Protein AF-A0A6I9QJ99-F1 (afdb_monomer)

Mean predicted aligned error: 14.41 Å

Secondary structure (DSSP, 8-state):
-HHHHHHHHHHHHHHHSSSSS-SS--HHHHHHHHHTS--B-GGGHHHHHHHHHHHHHHHHHTSHHHHHHIIIIITT-HHHHHHT-S-HHHHHHHHHHHHHHHHHHHHHHHHHHHGGG-SSHHHHTHHHHHHHHHHH---TT--PPPHHHHHHHHHHHHHHHHHHHHHHHHHHHHHHHHHHHHHHHHTT-S--S---HHHHHHHHHHHHHHHHHHHHHHHHHHHSGGG-BHHHHHHHHHHHHHHHHHHHIIIIITTT---------------------PPP-PPP---------HHHHHHHHTS--TTSTTTTT-HHHHHHHHHHHHHHHH-GGG--HHHHHHHHHTS-HHHHHHHHHHHHTT-

Foldseek 3Di:
DVVVVVVVVVVVVVVVVPPPPPPDDDVVRVVVVVVPPFPACAPCLQVLLVLLVLLLVLLVCLDPVNLCCCQPPVLPPPVCCVAPHVDPLLSLLLVLLVSLVSLVVSQVCLQPPQQVQDPDPVSNCLVVQVLCCQQPVDDPPPLADDPVVLVVLSVVSVQQSVLVVVLVVLVVVLVVLVVVLVVLVVVPPDDDPDDDPVSVVVNVVSVVVNVVSVVSNVVSCVRHSNGPGSNVSSSSSSSSSSNSSVSSCVSRVVPPDPDDDPDPDPDDDDDDDDDDDDDDDDDDPPDPPPSQGSSRVSVVSNDDPCPHCVVVVCVVLVVVLVVLVVVCVVCVVPDDPVSVVVSLVSDDPVVNVVVVVVVVVVD

Nearest PDB structures (foldseek):
  6h2e-assembly1_Q-2  TM=3.953E-01  e=2.056E-01  Aeromonas hydrophila subsp. hydrophila AL09-71
  7p3r-assembly1_C  TM=1.916E-01  e=4.885E+00  Vibrio cholerae O1 biovar El Tor str. N16961

Sequence (363 aa):
MALESWLTKARSAISTGFDSVRSTMNATDAIAIIARKKAIVGILAFEIASLMSRLLHLWRSLSDAQINRLHHETIALQGIRKIVSDDDSFLLGLACAELTDTLQVVANSATTTLSHRCADPCLREFHQIFKEFSDSGHDPHRWVMSWKEMERKAKKMDRYVASTAALYKEMDELSEAEHGLRKLLQCGGGCNKNIPASKLAAIAELQQKIFWQRQEVKYLKQTSLWSCTFDTVVSLLARSSFTVLARIKQVFVIGFESYPLPRSLSISATVYPSSDTPPPPQASPSKKEQQCGFFESNSEVLVPPPETLGAAALALHYANLIIVIEKMIRSPWAVGPDARDDLYNMLPVSVRGILWRRLRGLG

Organism: Elaeis guineensis var. tenera (NCBI:txid51953)

Radius of gyration: 32.64 Å; Cα contacts (8 Å, |Δi|>4): 250; chains: 1; bounding box: 77×89×86 Å

Solvent-accessible surface area (backbone atoms only — not comparable to full-atom values): 21060 Å² total; per-residue (Å²): 121,70,67,64,56,50,55,52,51,53,52,51,54,61,60,59,69,65,68,79,77,80,82,87,77,56,70,67,56,53,49,51,54,61,62,55,56,63,56,53,42,39,82,52,25,62,61,49,30,51,45,47,50,54,50,48,52,54,51,56,56,68,32,70,70,45,45,52,39,42,66,65,49,55,64,60,32,66,67,49,30,72,73,75,47,81,46,67,66,60,55,51,49,43,52,46,20,53,55,48,50,55,47,48,52,47,51,50,52,47,35,75,77,40,17,81,65,29,84,49,68,72,52,46,44,39,60,60,54,51,51,47,26,57,59,70,64,55,62,93,80,64,46,58,54,54,72,74,54,45,52,55,49,45,60,49,45,51,52,32,32,52,35,39,51,51,33,53,50,46,49,49,55,39,50,52,51,54,50,51,52,52,51,67,64,59,78,63,85,66,94,68,98,68,78,52,69,68,58,55,50,54,50,50,53,51,51,52,50,48,54,51,40,53,51,50,42,55,51,30,39,67,72,14,41,31,57,35,35,32,50,65,50,49,52,52,51,51,28,48,51,45,29,47,51,54,47,49,44,59,72,55,41,70,80,71,56,96,66,84,69,81,73,76,85,76,85,75,90,78,90,80,86,88,82,92,79,87,80,80,91,76,82,76,84,85,69,83,77,75,80,70,46,50,67,55,57,29,54,56,64,68,55,57,58,81,91,37,49,56,53,69,73,39,40,68,61,53,50,53,50,52,53,54,51,51,51,41,70,76,39,58,89,76,58,49,72,66,59,53,51,51,54,54,67,70,43,56,72,72,56,44,56,51,51,51,55,58,59,64,72,75,113

InterPro domains:
  IPR007700 Domain of unknown function DUF668 [PF05003] (308-361)
  IPR021864 Domain of unknown function DUF3475 [PF11961] (43-99)

Structure (mmCIF, N/CA/C/O backbone):
data_AF-A0A6I9QJ99-F1
#
_entry.id   AF-A0A6I9QJ99-F1
#
loop_
_atom_site.group_PDB
_atom_site.id
_atom_site.type_symbol
_atom_site.label_atom_id
_atom_site.label_alt_id
_atom_site.label_comp_id
_atom_site.label_asym_id
_atom_site.label_entity_id
_atom_site.label_seq_id
_atom_site.pdbx_PDB_ins_code
_atom_site.Cartn_x
_atom_site.Cartn_y
_atom_site.Cartn_z
_atom_site.occupancy
_atom_site.B_iso_or_equiv
_atom_site.auth_seq_id
_atom_site.auth_comp_id
_atom_site.auth_asym_id
_atom_site.auth_atom_id
_atom_site.pdbx_PDB_model_num
ATOM 1 N N . MET A 1 1 ? -33.201 -24.541 51.086 1.00 54.22 1 MET A N 1
ATOM 2 C CA . MET A 1 1 ? -31.946 -25.081 51.664 1.00 54.22 1 MET A CA 1
ATOM 3 C C . MET A 1 1 ? -31.090 -25.906 50.687 1.00 54.22 1 MET A C 1
ATOM 5 O O . MET A 1 1 ? -29.889 -25.965 50.896 1.00 54.22 1 MET A O 1
ATOM 9 N N . ALA A 1 2 ? -31.627 -26.489 49.603 1.00 53.56 2 ALA A N 1
ATOM 10 C CA . ALA A 1 2 ? -30.819 -27.283 48.656 1.00 53.56 2 ALA A CA 1
ATOM 11 C C . ALA A 1 2 ? -29.952 -26.456 47.671 1.00 53.56 2 ALA A C 1
ATOM 13 O O . ALA A 1 2 ? -28.882 -26.910 47.274 1.00 53.56 2 ALA A O 1
ATOM 14 N N . LEU A 1 3 ? -30.368 -25.233 47.311 1.00 46.03 3 LEU A N 1
ATOM 15 C CA . LEU A 1 3 ? -29.658 -24.390 46.330 1.00 46.03 3 LEU A CA 1
ATOM 16 C C . LEU A 1 3 ? -28.337 -23.808 46.881 1.00 46.03 3 LEU A C 1
ATOM 18 O O . LEU A 1 3 ? -27.320 -23.781 46.193 1.00 46.03 3 LEU A O 1
ATOM 22 N N . GLU A 1 4 ? -28.339 -23.432 48.161 1.00 58.41 4 GLU A N 1
ATOM 23 C CA . GLU A 1 4 ? -27.168 -22.953 48.917 1.00 58.41 4 GLU A CA 1
ATOM 24 C C . GLU A 1 4 ? -26.090 -24.050 49.058 1.00 58.41 4 GLU A C 1
ATOM 26 O O . GLU A 1 4 ? -24.889 -23.791 48.951 1.00 58.41 4 GLU A O 1
ATOM 31 N N . SER A 1 5 ? -26.511 -25.313 49.220 1.00 61.03 5 SER A N 1
ATOM 32 C CA . SER A 1 5 ? -25.610 -26.476 49.292 1.00 61.03 5 SER A CA 1
ATOM 33 C C . SER A 1 5 ? -24.934 -26.777 47.949 1.00 61.03 5 SER A C 1
ATOM 35 O O . SER A 1 5 ? -23.791 -27.236 47.907 1.00 61.03 5 SER A O 1
ATOM 37 N N . TRP A 1 6 ? -25.615 -26.480 46.839 1.00 61.16 6 TRP A N 1
ATOM 38 C CA . TRP A 1 6 ? -25.062 -26.672 45.502 1.00 61.16 6 TRP A CA 1
ATOM 39 C C . TRP A 1 6 ? -24.058 -25.571 45.135 1.00 61.16 6 TRP A C 1
ATOM 41 O O . TRP A 1 6 ? -22.975 -25.870 44.638 1.00 61.16 6 TRP A O 1
ATOM 51 N N . LEU A 1 7 ? -24.354 -24.311 45.472 1.00 57.59 7 LEU A N 1
ATOM 52 C CA . LEU A 1 7 ? -23.442 -23.180 45.255 1.00 57.59 7 LEU A CA 1
ATOM 53 C C . LEU A 1 7 ? -22.154 -23.289 46.082 1.00 57.59 7 LEU A C 1
ATOM 55 O O . LEU A 1 7 ? -21.074 -22.970 45.588 1.00 57.59 7 LEU A O 1
ATOM 59 N N . THR A 1 8 ? -22.240 -23.792 47.313 1.00 66.81 8 THR A N 1
ATOM 60 C CA . THR A 1 8 ? -21.062 -24.012 48.168 1.00 66.81 8 THR A CA 1
ATOM 61 C C . THR A 1 8 ? -20.201 -25.184 47.688 1.00 66.81 8 THR A C 1
ATOM 63 O O . THR A 1 8 ? -18.976 -25.054 47.663 1.00 66.81 8 THR A O 1
ATOM 66 N N . LYS A 1 9 ? -20.806 -26.277 47.198 1.00 60.94 9 LYS A N 1
ATOM 67 C CA . LYS A 1 9 ? -20.077 -27.393 46.562 1.00 60.94 9 LYS A CA 1
ATOM 68 C C . LYS A 1 9 ? -19.450 -27.018 45.218 1.00 60.94 9 LYS A C 1
ATOM 70 O O . LYS A 1 9 ? -18.317 -27.409 44.952 1.00 60.94 9 LYS A O 1
ATOM 75 N N . ALA A 1 10 ? -20.134 -26.223 44.393 1.00 59.09 10 ALA A N 1
ATOM 76 C CA . ALA A 1 10 ? -19.566 -25.710 43.146 1.00 59.09 10 ALA A CA 1
ATOM 77 C C . ALA A 1 10 ? -18.375 -24.777 43.423 1.00 59.09 10 ALA A C 1
ATOM 79 O O . ALA A 1 10 ? -17.341 -24.864 42.764 1.00 59.09 10 ALA A O 1
ATOM 80 N N . ARG A 1 11 ? -18.478 -23.936 44.460 1.00 56.19 11 ARG A N 1
ATOM 81 C CA . ARG A 1 11 ? -17.400 -23.031 44.875 1.00 56.19 11 ARG A CA 1
ATOM 82 C C . ARG A 1 11 ? -16.186 -23.776 45.440 1.00 56.19 11 ARG A C 1
ATOM 84 O O . ARG A 1 11 ? -15.064 -23.380 45.136 1.00 56.19 11 ARG A O 1
ATOM 91 N N . SER A 1 12 ? -16.377 -24.861 46.200 1.00 56.97 12 SER A N 1
ATOM 92 C CA . SER A 1 12 ? -15.249 -25.657 46.708 1.00 56.97 12 SER A CA 1
ATOM 93 C C . SER A 1 12 ? -14.574 -26.482 45.608 1.00 56.97 12 SER A C 1
ATOM 95 O O . SER A 1 12 ? -13.353 -26.589 45.614 1.00 56.97 12 SER A O 1
ATOM 97 N N . ALA A 1 13 ? -15.332 -27.000 44.635 1.00 50.66 13 ALA A N 1
ATOM 98 C CA . ALA A 1 13 ? -14.788 -27.755 43.502 1.00 50.66 13 ALA A CA 1
ATOM 99 C C . ALA A 1 13 ? -13.957 -26.882 42.539 1.00 50.66 13 ALA A C 1
ATOM 101 O O . ALA A 1 13 ? -12.961 -27.341 41.986 1.00 50.66 13 ALA A O 1
ATOM 102 N N . ILE A 1 14 ? -14.323 -25.605 42.376 1.00 52.41 14 ILE A N 1
ATOM 103 C CA . ILE A 1 14 ? -13.544 -24.643 41.577 1.00 52.41 14 ILE A CA 1
ATOM 104 C C . ILE A 1 14 ? -12.274 -24.207 42.326 1.00 52.41 14 ILE A C 1
ATOM 106 O O . ILE A 1 14 ? -11.243 -23.979 41.697 1.00 52.41 14 ILE A O 1
ATOM 110 N N . SER A 1 15 ? -12.317 -24.138 43.662 1.00 47.06 15 SER A N 1
ATOM 111 C CA . SER A 1 15 ? -11.152 -23.756 44.468 1.00 47.06 15 SER A CA 1
ATOM 112 C C . SER A 1 15 ? -10.093 -24.860 44.552 1.00 47.06 15 SER A C 1
ATOM 114 O O . SER A 1 15 ? -8.913 -24.544 44.612 1.00 47.06 15 SER A O 1
ATOM 116 N N . THR A 1 16 ? -10.478 -26.141 44.520 1.00 47.97 16 THR A N 1
ATOM 117 C CA . THR A 1 16 ? -9.526 -27.268 44.580 1.00 47.97 16 THR A CA 1
ATOM 118 C C . THR A 1 16 ? -9.018 -27.718 43.209 1.00 47.97 16 THR A C 1
ATOM 120 O O . THR A 1 16 ? -7.954 -28.326 43.123 1.00 47.97 16 THR A O 1
ATOM 123 N N . GLY A 1 17 ? -9.721 -27.377 42.121 1.00 40.47 17 GLY A N 1
ATOM 124 C CA . GLY A 1 17 ? -9.283 -27.663 40.750 1.00 40.47 17 GLY A CA 1
ATOM 125 C C . GLY A 1 17 ? -8.111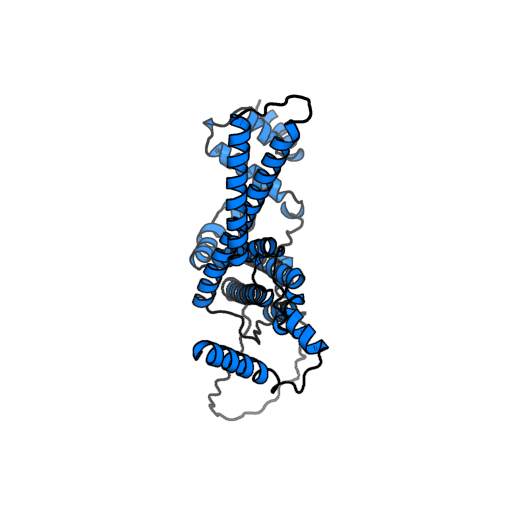 -26.802 40.260 1.00 40.47 17 GLY A C 1
ATOM 126 O O . GLY A 1 17 ? -7.498 -27.136 39.249 1.00 40.47 17 GLY A O 1
ATOM 127 N N . PHE A 1 18 ? -7.782 -25.712 40.963 1.00 41.06 18 PHE A N 1
ATOM 128 C CA . PHE A 1 18 ? -6.749 -24.760 40.536 1.00 41.06 18 PHE A CA 1
ATOM 129 C C . PHE A 1 18 ? -5.392 -24.936 41.240 1.00 41.06 18 PHE A C 1
ATOM 131 O O . PHE A 1 18 ? -4.386 -24.419 40.753 1.00 41.06 18 PHE A O 1
ATOM 138 N N . ASP A 1 19 ? -5.339 -25.703 42.333 1.00 43.41 19 ASP A N 1
ATOM 139 C CA . ASP A 1 19 ? -4.122 -25.862 43.145 1.00 43.41 19 ASP A CA 1
ATOM 140 C C . ASP A 1 19 ? -3.345 -27.164 42.871 1.00 43.41 19 ASP A C 1
ATOM 142 O O . ASP A 1 19 ? -2.226 -27.320 43.352 1.00 43.41 19 ASP A O 1
ATOM 146 N N . SER A 1 20 ? -3.863 -28.078 42.039 1.00 43.12 20 SER A N 1
ATOM 147 C CA . SER A 1 20 ? -3.183 -29.357 41.748 1.00 43.12 20 SER A CA 1
ATOM 148 C C . SER A 1 20 ? -2.254 -29.342 40.522 1.00 43.12 20 SER A C 1
ATOM 150 O O . SER A 1 20 ? -1.635 -30.361 40.221 1.00 43.12 20 SER A O 1
ATOM 152 N N . VAL A 1 21 ? -2.099 -28.217 39.819 1.00 42.88 21 VAL A N 1
ATOM 153 C CA . VAL A 1 21 ? -1.117 -28.084 38.723 1.00 42.88 21 VAL A CA 1
ATOM 154 C C . VAL A 1 21 ? -0.276 -26.830 38.945 1.00 42.88 21 VAL A C 1
ATOM 156 O O . VAL A 1 21 ? -0.300 -25.872 38.177 1.00 42.88 21 VAL A O 1
ATOM 159 N N . ARG A 1 22 ? 0.472 -26.813 40.051 1.00 48.75 22 ARG A N 1
ATOM 160 C CA . ARG A 1 22 ? 1.543 -25.836 40.273 1.00 48.75 22 ARG A CA 1
ATOM 161 C C . ARG A 1 22 ? 2.812 -26.541 40.738 1.00 48.75 22 ARG A C 1
ATOM 163 O O . ARG A 1 22 ? 3.177 -26.526 41.902 1.00 48.75 22 ARG A O 1
ATOM 170 N N . SER A 1 23 ? 3.473 -27.161 39.774 1.00 52.09 23 SER A N 1
ATOM 171 C CA . SER A 1 23 ? 4.884 -27.547 39.798 1.00 52.09 23 SER A CA 1
ATOM 172 C C . SER A 1 23 ? 5.235 -27.737 38.321 1.00 52.09 23 SER A C 1
ATOM 174 O O . SER A 1 23 ? 4.638 -28.588 37.678 1.00 52.09 23 SER A O 1
ATOM 176 N N . THR A 1 24 ? 6.007 -26.913 37.623 1.00 49.81 24 THR A N 1
ATOM 177 C CA . THR A 1 24 ? 7.129 -26.042 37.972 1.00 49.81 24 THR A CA 1
ATOM 178 C C . THR A 1 24 ? 7.118 -24.829 37.029 1.00 49.81 24 THR A C 1
ATOM 180 O O . THR A 1 24 ? 7.359 -24.979 35.834 1.00 49.81 24 THR A O 1
ATOM 183 N N . MET A 1 25 ? 6.844 -23.624 37.523 1.00 50.62 25 MET A N 1
ATOM 184 C CA . MET A 1 25 ? 7.124 -22.386 36.785 1.00 50.62 25 MET A CA 1
ATOM 185 C C . MET A 1 25 ? 7.437 -21.286 37.790 1.00 50.62 25 MET A C 1
ATOM 187 O O . MET A 1 25 ? 6.654 -21.043 38.711 1.00 50.62 25 MET A O 1
ATOM 191 N N . ASN A 1 26 ? 8.592 -20.643 37.626 1.00 64.56 26 ASN A N 1
ATOM 192 C CA . ASN A 1 26 ? 9.014 -19.556 38.497 1.00 64.56 26 ASN A CA 1
ATOM 193 C C . ASN A 1 26 ? 8.042 -18.379 38.342 1.00 64.56 26 ASN A C 1
ATOM 195 O O . ASN A 1 26 ? 7.575 -18.083 37.241 1.00 64.56 26 ASN A O 1
ATOM 199 N N . ALA A 1 27 ? 7.729 -17.686 39.439 1.00 62.69 27 ALA A N 1
ATOM 200 C CA . ALA A 1 27 ? 6.806 -16.548 39.429 1.00 62.69 27 ALA A CA 1
ATOM 201 C C . ALA A 1 27 ? 7.237 -15.452 38.433 1.00 62.69 27 ALA A C 1
ATOM 203 O O . ALA A 1 27 ? 6.390 -14.785 37.850 1.00 62.69 27 ALA A O 1
ATOM 204 N N . THR A 1 28 ? 8.540 -15.323 38.169 1.00 60.72 28 THR A N 1
ATOM 205 C CA . THR A 1 28 ? 9.122 -14.464 37.129 1.00 60.72 28 THR A CA 1
ATOM 206 C C . THR A 1 28 ? 8.756 -14.896 35.708 1.00 60.72 28 THR A C 1
ATOM 208 O O . THR A 1 28 ? 8.433 -14.041 34.889 1.00 60.72 28 THR A O 1
ATOM 211 N N . ASP A 1 29 ? 8.719 -16.198 35.419 1.00 55.78 29 ASP A N 1
ATOM 212 C CA . ASP A 1 29 ? 8.314 -16.732 34.111 1.00 55.78 29 ASP A CA 1
ATOM 213 C C . ASP A 1 29 ? 6.804 -16.615 33.912 1.00 55.78 29 ASP A C 1
ATOM 215 O O . ASP A 1 29 ? 6.343 -16.249 32.833 1.00 55.78 29 ASP A O 1
ATOM 219 N N . ALA A 1 30 ? 6.020 -16.823 34.972 1.00 55.06 30 ALA A N 1
ATOM 220 C CA . ALA A 1 30 ? 4.586 -16.560 34.953 1.00 55.06 30 ALA A CA 1
ATOM 221 C C . ALA A 1 30 ? 4.291 -15.063 34.743 1.00 55.06 30 ALA A C 1
ATOM 223 O O . ALA A 1 30 ? 3.432 -14.721 33.934 1.00 55.06 30 ALA A O 1
ATOM 224 N N . ILE A 1 31 ? 5.037 -14.159 35.390 1.00 56.22 31 ILE A N 1
ATOM 225 C CA . ILE A 1 31 ? 4.941 -12.706 35.176 1.00 56.22 31 ILE A CA 1
ATOM 226 C C . ILE A 1 31 ? 5.393 -12.329 33.760 1.00 56.22 31 ILE A C 1
ATOM 228 O O . ILE A 1 31 ? 4.737 -11.502 33.139 1.00 56.22 31 ILE A O 1
ATOM 232 N N . ALA A 1 32 ? 6.425 -12.960 33.196 1.00 56.59 32 ALA A N 1
ATOM 233 C CA . ALA A 1 32 ? 6.843 -12.749 31.808 1.00 56.59 32 ALA A CA 1
ATOM 234 C C . ALA A 1 32 ? 5.814 -13.283 30.794 1.00 56.59 32 ALA A C 1
ATOM 236 O O . ALA A 1 32 ? 5.607 -12.673 29.749 1.00 56.59 32 ALA A O 1
ATOM 237 N N . ILE A 1 33 ? 5.121 -14.384 31.096 1.00 53.25 33 ILE A N 1
ATOM 238 C CA . ILE A 1 33 ? 4.036 -14.946 30.273 1.00 53.25 33 ILE A CA 1
ATOM 239 C C . ILE A 1 33 ? 2.756 -14.100 30.384 1.00 53.25 33 ILE A C 1
ATOM 241 O O . ILE A 1 33 ? 2.071 -13.879 29.387 1.00 53.25 33 ILE A O 1
ATOM 245 N N . ILE A 1 34 ? 2.465 -13.550 31.565 1.00 50.69 34 ILE A N 1
ATOM 246 C CA . ILE A 1 34 ? 1.348 -12.624 31.804 1.00 50.69 34 ILE A CA 1
ATOM 247 C C . ILE A 1 34 ? 1.659 -11.221 31.251 1.00 50.69 34 ILE A C 1
ATOM 249 O O . ILE A 1 34 ? 0.749 -10.553 30.771 1.00 50.69 34 ILE A O 1
ATOM 253 N N . ALA A 1 35 ? 2.920 -10.782 31.237 1.00 50.94 35 ALA A N 1
ATOM 254 C CA . ALA A 1 35 ? 3.382 -9.565 30.560 1.00 50.94 35 ALA A CA 1
ATOM 255 C C . ALA A 1 35 ? 3.442 -9.749 29.034 1.00 50.94 35 ALA A C 1
ATOM 257 O O . ALA A 1 35 ? 3.164 -8.814 28.290 1.00 50.94 35 ALA A O 1
ATOM 258 N N . ARG A 1 36 ? 3.668 -10.983 28.558 1.00 50.31 36 ARG A N 1
ATOM 259 C CA . ARG A 1 36 ? 3.372 -11.436 27.187 1.00 50.31 36 ARG A CA 1
ATOM 260 C C . ARG A 1 36 ? 1.869 -11.566 26.905 1.00 50.31 36 ARG A C 1
ATOM 262 O O . ARG A 1 36 ? 1.502 -12.110 25.862 1.00 50.31 36 ARG A O 1
ATOM 269 N N . LYS A 1 37 ? 0.977 -11.011 27.744 1.00 51.25 37 LYS A N 1
ATOM 270 C CA . LYS A 1 37 ? -0.341 -10.547 27.280 1.00 51.25 37 LYS A CA 1
ATOM 271 C C . LYS A 1 37 ? -0.098 -9.618 26.093 1.00 51.25 37 LYS A C 1
ATOM 273 O O . LYS A 1 37 ? 0.221 -8.452 26.276 1.00 51.25 37 LYS A O 1
ATOM 278 N N . LYS A 1 38 ? -0.174 -10.223 24.903 1.00 63.78 38 LYS A N 1
ATOM 279 C CA . LYS A 1 38 ? -0.038 -9.681 23.550 1.00 63.78 38 LYS A CA 1
ATOM 280 C C . LYS A 1 38 ? 0.266 -8.189 23.550 1.00 63.78 38 LYS A C 1
ATOM 282 O O . LYS A 1 38 ? -0.648 -7.400 23.744 1.00 63.78 38 LYS A O 1
ATOM 287 N N . ALA A 1 39 ? 1.522 -7.814 23.314 1.00 81.38 39 ALA A N 1
ATOM 288 C CA . ALA A 1 39 ? 1.863 -6.423 23.054 1.00 81.38 39 ALA A CA 1
ATOM 289 C C . ALA A 1 39 ? 0.972 -5.924 21.901 1.00 81.38 39 ALA A C 1
ATOM 291 O O . ALA A 1 39 ? 1.024 -6.436 20.777 1.00 81.38 39 ALA A O 1
ATOM 292 N N . ILE A 1 40 ? 0.067 -5.009 22.242 1.00 90.44 40 ILE A N 1
ATOM 293 C CA . ILE A 1 40 ? -0.918 -4.439 21.330 1.00 90.44 40 ILE A CA 1
ATOM 294 C C . ILE A 1 40 ? -0.278 -3.245 20.620 1.00 90.44 40 ILE A C 1
ATOM 296 O O . ILE A 1 40 ? 0.515 -2.509 21.205 1.00 90.44 40 ILE A O 1
ATOM 300 N N . VAL A 1 41 ? -0.650 -3.054 19.360 1.00 92.31 41 VAL A N 1
ATOM 301 C CA . VAL A 1 41 ? -0.151 -1.993 18.483 1.00 92.31 41 VAL A CA 1
ATOM 302 C C . VAL A 1 41 ? -0.444 -0.585 19.024 1.00 92.31 41 VAL A C 1
ATOM 304 O O . VAL A 1 41 ? 0.447 0.266 19.042 1.00 92.31 41 VAL A O 1
ATOM 307 N N . GLY A 1 42 ? -1.675 -0.321 19.476 1.00 93.19 42 GLY A N 1
ATOM 308 C CA . GLY A 1 42 ? -2.072 0.980 20.020 1.00 93.19 42 GLY A CA 1
ATOM 309 C C . GLY A 1 42 ? -1.939 2.113 18.999 1.00 93.19 42 GLY A C 1
ATOM 310 O O . GLY A 1 42 ? -2.427 1.999 17.878 1.00 93.19 42 GLY A O 1
ATOM 311 N N . ILE A 1 43 ? -1.266 3.206 19.375 1.00 94.19 43 ILE A N 1
ATOM 312 C CA . ILE A 1 43 ? -1.128 4.413 18.538 1.00 94.19 43 ILE A CA 1
ATOM 313 C C . ILE A 1 43 ? -0.379 4.172 17.218 1.00 94.19 43 ILE A C 1
ATOM 315 O O . ILE A 1 43 ? -0.638 4.859 16.233 1.00 94.19 43 ILE A O 1
ATOM 319 N N . LEU A 1 44 ? 0.481 3.148 17.161 1.00 94.81 44 LEU A N 1
ATOM 320 C CA . LEU A 1 44 ? 1.184 2.753 15.934 1.00 94.81 44 LEU A CA 1
ATOM 321 C C . LEU A 1 44 ? 0.229 2.216 14.853 1.00 94.81 44 LEU A C 1
ATOM 323 O O . LEU A 1 44 ? 0.637 2.011 13.714 1.00 94.81 44 LEU A O 1
ATOM 327 N N . ALA A 1 45 ? -1.051 2.013 15.180 1.00 95.81 45 ALA A N 1
ATOM 328 C CA . ALA A 1 45 ? -2.076 1.584 14.238 1.00 95.81 45 ALA A CA 1
ATOM 329 C C . ALA A 1 45 ? -2.174 2.506 13.020 1.00 95.81 45 ALA A C 1
ATOM 331 O O . ALA A 1 45 ? -2.368 2.012 11.914 1.00 95.81 45 ALA A O 1
ATOM 332 N N . PHE A 1 46 ? -2.008 3.819 13.201 1.00 95.88 46 PHE A N 1
ATOM 333 C CA . PHE A 1 46 ? -2.112 4.788 12.107 1.00 95.88 46 PHE A CA 1
ATOM 334 C C . PHE A 1 46 ? -0.933 4.693 11.132 1.00 95.88 46 PHE A C 1
ATOM 336 O O . PHE A 1 46 ? -1.132 4.691 9.918 1.00 95.88 46 PHE A O 1
ATOM 343 N N . GLU A 1 47 ? 0.286 4.532 11.650 1.00 95.50 47 GLU A N 1
ATOM 344 C CA . GLU A 1 47 ? 1.473 4.297 10.824 1.00 95.50 47 GLU A CA 1
ATOM 345 C C . GLU A 1 47 ? 1.353 2.961 10.080 1.00 95.50 47 GLU A C 1
ATOM 347 O O . GLU A 1 47 ? 1.540 2.892 8.868 1.00 95.50 47 GLU A O 1
ATOM 352 N N . ILE A 1 48 ? 0.924 1.907 10.777 1.00 95.94 48 ILE A N 1
ATOM 353 C CA . ILE A 1 48 ? 0.693 0.589 10.179 1.00 95.94 48 ILE A CA 1
ATOM 354 C C . ILE A 1 48 ? -0.390 0.645 9.099 1.00 95.94 48 ILE A C 1
ATOM 356 O O . ILE A 1 48 ? -0.241 -0.002 8.064 1.00 95.94 48 ILE A O 1
ATOM 360 N N . ALA A 1 49 ? -1.468 1.405 9.303 1.00 97.06 49 ALA A N 1
ATOM 361 C CA . ALA A 1 49 ? -2.500 1.594 8.289 1.00 97.06 49 ALA A CA 1
ATOM 362 C C . ALA A 1 49 ? -1.923 2.251 7.025 1.00 97.06 49 ALA A C 1
ATOM 364 O O . ALA A 1 49 ? -2.255 1.831 5.916 1.00 97.06 49 ALA A O 1
ATOM 365 N N . SER A 1 50 ? -1.006 3.212 7.179 1.00 95.94 50 SER A N 1
ATOM 366 C CA . SER A 1 50 ? -0.266 3.799 6.055 1.00 95.94 50 SER A CA 1
ATOM 367 C C . SER A 1 50 ? 0.595 2.754 5.332 1.00 95.94 50 SER A C 1
ATOM 369 O O . SER A 1 50 ? 0.515 2.629 4.108 1.00 95.94 50 SER A O 1
ATOM 371 N N . LEU A 1 51 ? 1.340 1.922 6.071 1.00 96.50 51 LEU A N 1
ATOM 372 C CA . LEU A 1 51 ? 2.137 0.832 5.489 1.00 96.50 51 LEU A CA 1
ATOM 373 C C . LEU A 1 51 ? 1.268 -0.192 4.742 1.00 96.50 51 LEU A C 1
ATOM 375 O O . LEU A 1 51 ? 1.588 -0.565 3.613 1.00 96.50 51 LEU A O 1
ATOM 379 N N . MET A 1 52 ? 0.141 -0.607 5.331 1.00 97.44 52 MET A N 1
ATOM 380 C CA . MET A 1 52 ? -0.824 -1.505 4.688 1.00 97.44 52 MET A CA 1
ATOM 381 C C . MET A 1 52 ? -1.407 -0.890 3.414 1.00 97.44 52 MET A C 1
ATOM 383 O O . MET A 1 52 ? -1.523 -1.587 2.411 1.00 97.44 52 MET A O 1
ATOM 387 N N . SER A 1 53 ? -1.743 0.402 3.429 1.00 97.31 53 SER A N 1
ATOM 388 C CA . SER A 1 53 ? -2.265 1.116 2.259 1.00 97.31 53 SER A CA 1
ATOM 389 C C . SER A 1 53 ? -1.252 1.152 1.110 1.00 97.31 53 SER A C 1
ATOM 391 O O . SER A 1 53 ? -1.588 0.805 -0.024 1.00 97.31 53 SER A O 1
ATOM 393 N N . ARG A 1 54 ? 0.017 1.472 1.404 1.00 97.06 54 ARG A N 1
ATOM 394 C CA . ARG A 1 54 ? 1.106 1.450 0.411 1.00 97.06 54 ARG A CA 1
ATOM 395 C C . ARG A 1 54 ? 1.310 0.054 -0.176 1.00 97.06 54 ARG A C 1
ATOM 397 O O . ARG A 1 54 ? 1.416 -0.090 -1.391 1.00 97.06 54 ARG A O 1
ATOM 404 N N . LEU A 1 55 ? 1.291 -0.980 0.665 1.00 97.25 55 LEU A N 1
ATOM 405 C CA . LEU A 1 55 ? 1.432 -2.367 0.222 1.00 97.25 55 LEU A CA 1
ATOM 406 C C . LEU A 1 55 ? 0.244 -2.837 -0.629 1.00 97.25 55 LEU A C 1
ATOM 408 O O . LEU A 1 55 ? 0.428 -3.544 -1.616 1.00 97.25 55 LEU A O 1
ATOM 412 N N . LEU A 1 56 ? -0.975 -2.425 -0.275 1.00 97.31 56 LEU A N 1
ATOM 413 C CA . LEU A 1 56 ? -2.185 -2.690 -1.055 1.00 97.31 56 LEU A CA 1
ATOM 414 C C . LEU A 1 56 ? -2.144 -2.015 -2.423 1.00 97.31 56 LEU A C 1
ATOM 416 O O . LEU A 1 56 ? -2.525 -2.628 -3.418 1.00 97.31 56 LEU A O 1
ATOM 420 N N . HIS A 1 57 ? -1.695 -0.762 -2.476 1.00 96.81 57 HIS A N 1
ATOM 421 C CA . HIS A 1 57 ? -1.511 -0.050 -3.734 1.00 96.81 57 HIS A CA 1
ATOM 422 C C . HIS A 1 57 ? -0.508 -0.780 -4.630 1.00 96.81 57 HIS A C 1
ATOM 424 O O . HIS A 1 57 ? -0.806 -1.051 -5.791 1.00 96.81 57 HIS A O 1
ATOM 430 N N . LEU A 1 58 ? 0.629 -1.182 -4.059 1.00 96.81 58 LEU A N 1
ATOM 431 C CA . LEU A 1 58 ? 1.657 -1.943 -4.758 1.00 96.81 58 LEU A CA 1
ATOM 432 C C . LEU A 1 58 ? 1.150 -3.312 -5.248 1.00 96.81 58 LEU A C 1
ATOM 434 O O . LEU A 1 58 ? 1.407 -3.711 -6.377 1.00 96.81 58 LEU A O 1
ATOM 438 N N . TRP A 1 59 ? 0.367 -4.031 -4.443 1.00 96.75 59 TRP A N 1
ATOM 439 C CA . TRP A 1 59 ? -0.265 -5.278 -4.884 1.00 96.75 59 TRP A CA 1
ATOM 440 C C . TRP A 1 59 ? -1.194 -5.062 -6.088 1.00 96.75 59 TRP A C 1
ATOM 442 O O . TRP A 1 59 ? -1.171 -5.831 -7.047 1.00 96.75 59 TRP A O 1
ATOM 452 N N . ARG A 1 60 ? -2.002 -3.995 -6.063 1.00 96.12 60 ARG A N 1
ATOM 453 C CA . ARG A 1 60 ? -2.941 -3.668 -7.147 1.00 96.12 60 ARG A CA 1
ATOM 454 C C . ARG A 1 60 ? -2.226 -3.235 -8.427 1.00 96.12 60 ARG A C 1
ATOM 456 O O . ARG A 1 60 ? -2.677 -3.620 -9.509 1.00 96.12 60 ARG A O 1
ATOM 463 N N . SER A 1 61 ? -1.123 -2.488 -8.321 1.00 95.56 61 SER A N 1
ATOM 464 C CA . SER A 1 61 ? -0.317 -2.077 -9.480 1.00 95.56 61 SER A CA 1
ATOM 465 C C . SER A 1 61 ? 0.362 -3.256 -10.184 1.00 95.56 61 SER A C 1
ATOM 467 O O . SER A 1 61 ? 0.666 -3.157 -11.367 1.00 95.56 61 SER A O 1
ATOM 469 N N . LEU A 1 62 ? 0.519 -4.394 -9.500 1.00 95.50 62 LEU A N 1
ATOM 470 C CA . LEU A 1 62 ? 1.084 -5.639 -10.037 1.00 95.50 62 LEU A CA 1
ATOM 471 C C . LEU A 1 62 ? 0.042 -6.622 -10.605 1.00 95.50 62 LEU A C 1
ATOM 473 O O . LEU A 1 62 ? 0.370 -7.772 -10.931 1.00 95.50 62 LEU A O 1
ATOM 477 N N . SER A 1 63 ? -1.222 -6.203 -10.708 1.00 95.00 63 SER A N 1
ATOM 478 C CA . SER A 1 63 ? -2.259 -6.997 -11.373 1.00 95.00 63 SER A CA 1
ATOM 479 C C . SER A 1 63 ? -2.022 -7.079 -12.880 1.00 95.00 63 SER A C 1
ATOM 481 O O . SER A 1 63 ? -1.524 -6.131 -13.484 1.00 95.00 63 SER A O 1
ATOM 483 N N . ASP A 1 64 ? -2.428 -8.189 -13.506 1.00 93.62 64 ASP A N 1
ATOM 484 C CA . ASP A 1 64 ? -2.208 -8.419 -14.944 1.00 93.62 64 ASP A CA 1
ATOM 485 C C . ASP A 1 64 ? -2.742 -7.267 -15.811 1.00 93.62 64 ASP A C 1
ATOM 487 O O . ASP A 1 64 ? -2.100 -6.857 -16.771 1.00 93.62 64 ASP A O 1
ATOM 491 N N . ALA A 1 65 ? -3.880 -6.675 -15.434 1.00 94.69 65 ALA A N 1
ATOM 492 C CA . ALA A 1 65 ? -4.443 -5.524 -16.137 1.00 94.69 65 ALA A CA 1
ATOM 493 C C . ALA A 1 65 ? -3.546 -4.277 -16.055 1.00 94.69 65 ALA A C 1
ATOM 495 O O . ALA A 1 65 ? -3.403 -3.557 -17.039 1.00 94.69 65 ALA A O 1
ATOM 496 N N . GLN A 1 66 ? -2.948 -4.003 -14.891 1.00 95.31 66 GLN A N 1
ATOM 497 C CA . GLN A 1 66 ? -2.059 -2.851 -14.711 1.00 95.31 66 GLN A CA 1
ATOM 498 C C . GLN A 1 66 ? -0.709 -3.065 -15.394 1.00 95.31 66 GLN A C 1
ATOM 500 O O . GLN A 1 66 ? -0.191 -2.133 -16.002 1.00 95.31 66 GLN A O 1
ATOM 505 N N . ILE A 1 67 ? -0.188 -4.293 -15.362 1.00 93.50 67 ILE A N 1
ATOM 506 C CA . ILE A 1 67 ? 1.032 -4.665 -16.080 1.00 93.50 67 ILE A CA 1
ATOM 507 C C . I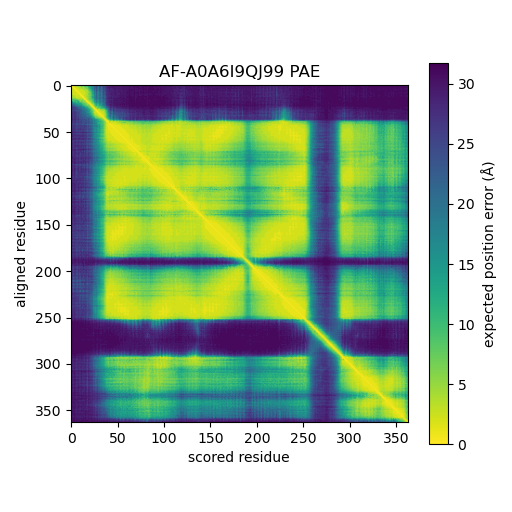LE A 1 67 ? 0.817 -4.564 -17.594 1.00 93.50 67 ILE A C 1
ATOM 509 O O . ILE A 1 67 ? 1.586 -3.887 -18.269 1.00 93.50 67 ILE A O 1
ATOM 513 N N . ASN A 1 68 ? -0.272 -5.114 -18.134 1.00 92.06 68 ASN A N 1
ATOM 514 C CA . ASN A 1 68 ? -0.587 -4.976 -19.560 1.00 92.06 68 ASN A CA 1
ATOM 515 C C . ASN A 1 68 ? -0.727 -3.508 -19.974 1.00 92.06 68 ASN A C 1
ATOM 517 O O . ASN A 1 68 ? -0.224 -3.114 -21.025 1.00 92.06 68 ASN A O 1
ATOM 521 N N . ARG A 1 69 ? -1.354 -2.681 -19.128 1.00 94.25 69 ARG A N 1
ATOM 522 C CA . ARG A 1 69 ? -1.449 -1.238 -19.360 1.00 94.25 69 ARG A CA 1
ATOM 523 C C . ARG A 1 69 ? -0.074 -0.569 -19.376 1.00 94.25 69 ARG A C 1
ATOM 525 O O . ARG A 1 69 ? 0.185 0.258 -20.245 1.00 94.25 69 ARG A O 1
ATOM 532 N N . LEU A 1 70 ? 0.813 -0.928 -18.448 1.00 92.62 70 LEU A N 1
ATOM 533 C CA . LEU A 1 70 ? 2.181 -0.412 -18.410 1.00 92.62 70 LEU A CA 1
ATOM 534 C C . LEU A 1 70 ? 2.924 -0.734 -19.716 1.00 92.62 70 LEU A C 1
ATOM 536 O O . LEU A 1 70 ? 3.460 0.175 -20.348 1.00 92.62 70 LEU A O 1
ATOM 540 N N . HIS A 1 71 ? 2.891 -1.999 -20.142 1.00 89.50 71 HIS A N 1
ATOM 541 C CA . HIS A 1 71 ? 3.592 -2.469 -21.338 1.00 89.50 71 HIS A CA 1
ATOM 542 C C . HIS A 1 71 ? 3.036 -1.886 -22.643 1.00 89.50 71 HIS A C 1
ATOM 544 O O . HIS A 1 71 ? 3.810 -1.497 -23.513 1.00 89.50 71 HIS A O 1
ATOM 550 N N . HIS A 1 72 ? 1.711 -1.826 -22.802 1.00 89.12 72 HIS A N 1
ATOM 551 C CA . HIS A 1 72 ? 1.098 -1.500 -24.094 1.00 89.12 72 HIS A CA 1
ATOM 552 C C . HIS A 1 72 ? 0.598 -0.064 -24.220 1.00 89.12 72 HIS A C 1
ATOM 554 O O . HIS A 1 72 ? 0.532 0.450 -25.332 1.00 89.12 72 HIS A O 1
ATOM 560 N N . GLU A 1 73 ? 0.246 0.590 -23.115 1.00 91.88 73 GLU A N 1
ATOM 561 C CA . GLU A 1 73 ? -0.278 1.955 -23.144 1.00 91.88 73 GLU A CA 1
ATOM 562 C C . GLU A 1 73 ? 0.762 2.936 -22.620 1.00 91.88 73 GLU A C 1
ATOM 564 O O . GLU A 1 73 ? 1.145 3.853 -23.337 1.00 91.88 73 GLU A O 1
ATOM 569 N N . THR A 1 74 ? 1.259 2.738 -21.395 1.00 90.38 74 THR A N 1
ATOM 570 C CA . THR A 1 74 ? 2.139 3.709 -20.729 1.00 90.38 74 THR A CA 1
ATOM 571 C C . THR A 1 74 ? 3.487 3.833 -21.434 1.00 90.38 74 THR A C 1
ATOM 573 O O . THR A 1 74 ? 3.853 4.929 -21.841 1.00 90.38 74 THR A O 1
ATOM 576 N N . ILE A 1 75 ? 4.200 2.730 -21.663 1.00 90.94 75 ILE A N 1
ATOM 577 C CA . ILE A 1 75 ? 5.502 2.750 -22.356 1.00 90.94 75 ILE A CA 1
ATOM 578 C C . ILE A 1 75 ? 5.358 3.164 -23.831 1.00 90.94 75 ILE A C 1
ATOM 580 O O . ILE A 1 75 ? 6.272 3.735 -24.425 1.00 90.94 75 ILE A O 1
ATOM 584 N N . ALA A 1 76 ? 4.188 2.947 -24.434 1.00 89.62 76 ALA A N 1
ATOM 585 C CA . ALA A 1 76 ? 3.898 3.393 -25.793 1.00 89.62 76 ALA A CA 1
ATOM 586 C C . ALA A 1 76 ? 3.634 4.909 -25.901 1.00 89.62 76 ALA A C 1
ATOM 588 O O . ALA A 1 76 ? 3.642 5.443 -27.013 1.00 89.62 76 ALA A O 1
ATOM 589 N N . LEU A 1 77 ? 3.430 5.626 -24.786 1.00 90.69 77 LEU A N 1
ATOM 590 C CA . LEU A 1 77 ? 3.212 7.071 -24.818 1.00 90.69 77 LEU A CA 1
ATOM 591 C C . LEU A 1 77 ? 4.442 7.789 -25.378 1.00 90.69 77 LEU A C 1
ATOM 593 O O . LEU A 1 77 ? 5.527 7.773 -24.796 1.00 90.69 77 LEU A O 1
ATOM 597 N N . GLN A 1 78 ? 4.233 8.522 -26.473 1.00 86.69 78 GLN A N 1
ATOM 598 C CA . GLN A 1 78 ? 5.284 9.291 -27.140 1.00 86.69 78 GLN A CA 1
ATOM 599 C C . GLN A 1 78 ? 5.972 10.289 -26.195 1.00 86.69 78 GLN A C 1
ATOM 601 O O . GLN A 1 78 ? 7.172 10.518 -26.315 1.00 86.69 78 GLN A O 1
ATOM 606 N N . GLY A 1 79 ? 5.234 10.858 -25.235 1.00 83.50 79 GLY A N 1
ATOM 607 C CA . GLY A 1 79 ? 5.798 11.747 -24.218 1.00 83.50 79 GLY A CA 1
ATOM 608 C C . GLY A 1 79 ? 6.840 11.054 -23.337 1.00 83.50 79 GLY A C 1
ATOM 609 O O . GLY A 1 79 ? 7.918 11.602 -23.139 1.00 83.50 79 GLY A O 1
ATOM 610 N N . ILE A 1 80 ? 6.562 9.832 -22.872 1.00 86.88 80 ILE A N 1
ATOM 611 C CA . ILE A 1 80 ? 7.497 9.052 -22.044 1.00 86.88 80 ILE A CA 1
ATOM 612 C C . ILE A 1 80 ? 8.718 8.654 -22.870 1.00 86.88 80 ILE A C 1
ATOM 614 O O . ILE A 1 80 ? 9.846 8.863 -22.428 1.00 86.88 80 ILE A O 1
ATOM 618 N N . ARG A 1 81 ? 8.498 8.194 -24.105 1.00 88.44 81 ARG A N 1
ATOM 619 C CA . ARG A 1 81 ? 9.581 7.837 -25.029 1.00 88.44 81 ARG A CA 1
ATOM 620 C C . ARG A 1 81 ? 10.531 8.999 -25.325 1.00 88.44 81 ARG A C 1
ATOM 622 O O . ARG A 1 81 ? 11.744 8.834 -25.335 1.00 88.44 81 ARG A O 1
ATOM 629 N N . LYS A 1 82 ? 9.985 10.209 -25.493 1.00 85.69 82 LYS A N 1
ATOM 630 C CA . LYS A 1 82 ? 10.777 11.412 -25.788 1.00 85.69 82 LYS A CA 1
ATOM 631 C C . LYS A 1 82 ? 11.422 12.069 -24.572 1.00 85.69 82 LYS A C 1
ATOM 633 O O . LYS A 1 82 ? 12.460 12.701 -24.739 1.00 85.69 82 LYS A O 1
ATOM 638 N N . ILE A 1 83 ? 10.809 11.981 -23.392 1.00 81.81 83 ILE A N 1
ATOM 639 C CA . ILE A 1 83 ? 11.310 12.647 -22.179 1.00 81.81 83 ILE A CA 1
ATOM 640 C C . ILE A 1 83 ? 12.255 11.741 -21.385 1.00 81.81 83 ILE A C 1
ATOM 642 O O . ILE A 1 83 ? 13.192 12.245 -20.773 1.00 81.81 83 ILE A O 1
ATOM 646 N N . VAL A 1 84 ? 11.998 10.431 -21.367 1.00 83.88 84 VAL A N 1
ATOM 647 C CA . VAL A 1 84 ? 12.703 9.483 -20.496 1.00 83.88 84 VAL A CA 1
ATOM 648 C C . VAL A 1 84 ? 13.672 8.618 -21.297 1.00 83.88 84 VAL A C 1
ATOM 650 O O . VAL A 1 84 ? 14.878 8.738 -21.109 1.00 83.88 84 VAL A O 1
ATOM 653 N N . SER A 1 85 ? 13.167 7.750 -22.177 1.00 87.94 85 SER A N 1
ATOM 654 C CA . SER A 1 85 ? 13.989 6.879 -23.028 1.00 87.94 85 SER A CA 1
ATOM 655 C C . SER A 1 85 ? 13.140 6.220 -24.112 1.00 87.94 85 SER A C 1
ATOM 657 O O . SER A 1 85 ? 11.996 5.854 -23.854 1.00 87.94 85 SER A O 1
ATOM 659 N N . ASP A 1 86 ? 13.711 6.012 -25.299 1.00 89.25 86 ASP A N 1
ATOM 660 C CA . ASP A 1 86 ? 13.087 5.224 -26.369 1.00 89.25 86 ASP A CA 1
ATOM 661 C C . ASP A 1 86 ? 13.254 3.695 -26.150 1.00 89.25 86 ASP A C 1
ATOM 663 O O . ASP A 1 86 ? 12.634 2.915 -26.873 1.00 89.25 86 ASP A O 1
ATOM 667 N N . ASP A 1 87 ? 14.052 3.260 -25.162 1.00 89.50 87 ASP A N 1
ATOM 668 C CA . ASP A 1 87 ? 14.288 1.844 -24.833 1.00 89.50 87 ASP A CA 1
ATOM 669 C C . ASP A 1 87 ? 13.274 1.294 -23.815 1.00 89.50 87 ASP A C 1
ATOM 671 O O . ASP A 1 87 ? 13.278 1.655 -22.634 1.00 89.50 87 ASP A O 1
ATOM 675 N N . ASP A 1 88 ? 12.437 0.360 -24.269 1.00 90.25 88 ASP A N 1
ATOM 676 C CA . ASP A 1 88 ? 11.430 -0.331 -23.458 1.00 90.25 88 ASP A CA 1
ATOM 677 C C . ASP A 1 88 ? 12.057 -1.073 -22.270 1.00 90.25 88 ASP A C 1
ATOM 679 O O . ASP A 1 88 ? 11.456 -1.138 -21.197 1.00 90.25 88 ASP A O 1
ATOM 683 N N . SER A 1 89 ? 13.275 -1.594 -22.438 1.00 88.94 89 SER A N 1
ATOM 684 C CA . SER A 1 89 ? 13.994 -2.322 -21.390 1.00 88.94 89 SER A CA 1
ATOM 685 C C . SER A 1 89 ? 14.374 -1.413 -20.239 1.00 88.94 89 SER A C 1
ATOM 687 O O . SER A 1 89 ? 14.100 -1.720 -19.080 1.00 88.94 89 SER A O 1
ATOM 689 N N . PHE A 1 90 ? 14.939 -0.254 -20.566 1.00 89.00 90 PHE A N 1
ATOM 690 C CA . PHE A 1 90 ? 15.228 0.789 -19.599 1.00 89.00 90 PHE A CA 1
ATOM 691 C C . PHE A 1 90 ? 13.961 1.275 -18.881 1.00 89.00 90 PHE A C 1
ATOM 693 O O . PHE A 1 90 ? 13.959 1.393 -17.657 1.00 89.00 90 PHE A O 1
ATOM 700 N N . LEU A 1 91 ? 12.864 1.515 -19.610 1.00 90.56 91 LEU A N 1
ATOM 701 C CA . LEU A 1 91 ? 11.604 1.979 -19.015 1.00 90.56 91 LEU A CA 1
ATOM 702 C C . LEU A 1 91 ? 10.982 0.943 -18.065 1.00 90.56 91 LEU A C 1
ATOM 704 O O . LEU A 1 91 ? 10.484 1.305 -16.997 1.00 90.56 91 LEU A O 1
ATOM 708 N N . LEU A 1 92 ? 11.031 -0.344 -18.421 1.00 91.06 92 LEU A N 1
ATOM 709 C CA . LEU A 1 92 ? 10.588 -1.435 -17.548 1.00 91.06 92 LEU A CA 1
ATOM 710 C C . LEU A 1 92 ? 11.514 -1.623 -16.347 1.00 91.06 92 LEU A C 1
ATOM 712 O O . LEU A 1 92 ? 11.022 -1.856 -15.243 1.00 91.06 92 LEU A O 1
ATOM 716 N N . GLY A 1 93 ? 12.826 -1.487 -16.543 1.00 90.62 93 GLY A N 1
ATOM 717 C CA . GLY A 1 93 ? 13.812 -1.493 -15.465 1.00 90.62 93 GLY A CA 1
ATOM 718 C C . GLY A 1 93 ? 13.549 -0.377 -14.457 1.00 90.62 93 GLY A C 1
ATOM 719 O O . GLY A 1 93 ? 13.517 -0.633 -13.256 1.00 90.62 93 GLY A O 1
ATOM 720 N N . LEU A 1 94 ? 13.246 0.832 -14.937 1.00 90.75 94 LEU A N 1
ATOM 721 C CA . LEU A 1 94 ? 12.901 1.975 -14.093 1.00 90.75 94 LEU A CA 1
ATOM 722 C C . LEU A 1 94 ? 11.609 1.733 -13.298 1.00 90.75 94 LEU A C 1
ATOM 724 O O . LEU A 1 94 ? 11.573 1.963 -12.090 1.00 90.75 94 LEU A O 1
ATOM 728 N N . ALA A 1 95 ? 10.566 1.205 -13.946 1.00 92.44 95 ALA A N 1
ATOM 729 C CA . ALA A 1 95 ? 9.319 0.851 -13.270 1.00 92.44 95 ALA A CA 1
ATOM 730 C C . ALA A 1 95 ? 9.524 -0.256 -12.218 1.00 92.44 95 ALA A C 1
ATOM 732 O O . ALA A 1 95 ? 8.997 -0.169 -11.109 1.00 92.44 95 ALA A O 1
ATOM 733 N N . CYS A 1 96 ? 10.310 -1.289 -12.539 1.00 92.88 96 CYS A N 1
ATOM 734 C CA . CYS A 1 96 ? 10.679 -2.345 -11.596 1.00 92.88 96 CYS A CA 1
ATOM 735 C C . CYS A 1 96 ? 11.411 -1.772 -10.380 1.00 92.88 96 CYS A C 1
ATOM 737 O O . CYS A 1 96 ? 11.076 -2.112 -9.241 1.00 92.88 96 CYS A O 1
ATOM 739 N N . ALA A 1 97 ? 12.369 -0.879 -10.622 1.00 92.62 97 ALA A N 1
ATOM 740 C CA . ALA A 1 97 ? 13.153 -0.240 -9.584 1.00 92.62 97 ALA A CA 1
ATOM 741 C C . ALA A 1 97 ? 12.282 0.604 -8.644 1.00 92.62 97 ALA A C 1
ATOM 743 O O . ALA A 1 97 ? 12.383 0.455 -7.428 1.00 92.62 97 ALA A O 1
ATOM 744 N N . GLU A 1 98 ? 11.347 1.395 -9.177 1.00 93.56 98 GLU A N 1
ATOM 745 C CA . GLU A 1 98 ? 10.430 2.223 -8.378 1.00 93.56 98 GLU A CA 1
ATOM 746 C C . GLU A 1 98 ? 9.490 1.376 -7.499 1.00 93.56 98 GLU A C 1
ATOM 748 O O . GLU A 1 98 ? 9.273 1.661 -6.314 1.00 93.56 98 GLU A O 1
ATOM 753 N N . LEU A 1 99 ? 8.946 0.290 -8.056 1.00 94.69 99 LEU A N 1
ATOM 754 C CA . LEU A 1 99 ? 8.085 -0.637 -7.316 1.00 94.69 99 LEU A CA 1
ATOM 755 C C . LEU A 1 99 ? 8.871 -1.393 -6.234 1.00 94.69 99 LEU A C 1
ATOM 757 O O . LEU A 1 99 ? 8.357 -1.619 -5.133 1.00 94.69 99 LEU A O 1
ATOM 761 N N . THR A 1 100 ? 10.117 -1.756 -6.537 1.00 94.38 100 THR A N 1
ATOM 762 C CA . THR A 1 100 ? 11.033 -2.438 -5.618 1.00 94.38 100 THR A CA 1
ATOM 763 C C . THR A 1 100 ? 11.450 -1.530 -4.465 1.00 94.38 100 THR A C 1
ATOM 765 O O . THR A 1 100 ? 11.376 -1.957 -3.313 1.00 94.38 100 THR A O 1
ATOM 768 N N . ASP A 1 101 ? 11.805 -0.274 -4.739 1.00 94.12 101 ASP A N 1
ATOM 769 C CA . ASP A 1 101 ? 12.133 0.725 -3.717 1.00 94.12 101 ASP A CA 1
ATOM 770 C C . ASP A 1 101 ? 10.929 1.002 -2.808 1.00 94.12 101 ASP A C 1
ATOM 772 O O . ASP A 1 101 ? 11.017 0.918 -1.579 1.00 94.12 101 ASP A O 1
ATOM 776 N N . THR A 1 102 ? 9.743 1.185 -3.400 1.00 94.62 102 THR A N 1
ATOM 777 C CA . THR A 1 102 ? 8.501 1.359 -2.635 1.00 94.62 102 THR A CA 1
ATOM 778 C C . THR A 1 102 ? 8.263 0.189 -1.677 1.00 94.62 102 THR A C 1
ATOM 780 O O . THR A 1 102 ? 7.887 0.401 -0.517 1.00 94.62 102 THR A O 1
ATOM 783 N N . LEU A 1 103 ? 8.492 -1.047 -2.134 1.00 96.19 103 LEU A N 1
ATOM 784 C CA . LEU A 1 103 ? 8.383 -2.234 -1.293 1.00 96.19 103 LEU A CA 1
ATOM 785 C C . LEU A 1 103 ? 9.441 -2.262 -0.191 1.00 96.19 103 LEU A C 1
ATOM 787 O O . LEU A 1 103 ? 9.122 -2.607 0.949 1.00 96.19 103 LEU A O 1
ATOM 791 N N . GLN A 1 104 ? 10.682 -1.915 -0.526 1.00 94.44 104 GLN A N 1
ATOM 792 C CA . GLN A 1 104 ? 11.797 -1.897 0.409 1.00 94.44 104 GLN A CA 1
ATOM 793 C C . GLN A 1 104 ? 11.530 -0.924 1.555 1.00 94.44 104 GLN A C 1
ATOM 795 O O . GLN A 1 104 ? 11.713 -1.286 2.715 1.00 94.44 104 GLN A O 1
ATOM 800 N N . VAL A 1 105 ? 11.012 0.271 1.256 1.00 92.38 105 VAL A N 1
ATOM 801 C CA . VAL A 1 105 ? 10.610 1.244 2.278 1.00 92.38 105 VAL A CA 1
ATOM 802 C C . VAL A 1 105 ? 9.527 0.659 3.185 1.00 92.38 105 VAL A C 1
ATOM 804 O O . VAL A 1 105 ? 9.649 0.738 4.404 1.00 92.38 105 VAL A O 1
ATOM 807 N N . VAL A 1 106 ? 8.492 0.018 2.628 1.00 93.81 106 VAL A N 1
ATOM 808 C CA . VAL A 1 106 ? 7.434 -0.618 3.437 1.00 93.81 106 VAL A CA 1
ATOM 809 C C . VAL A 1 106 ? 8.000 -1.728 4.330 1.00 93.81 106 VAL A C 1
ATOM 811 O O . VAL A 1 106 ? 7.668 -1.792 5.516 1.00 93.81 106 VAL A O 1
ATOM 814 N N . ALA A 1 107 ? 8.864 -2.586 3.786 1.00 93.25 107 ALA A N 1
ATOM 815 C CA . ALA A 1 107 ? 9.500 -3.666 4.531 1.00 93.25 107 ALA A CA 1
ATOM 816 C C . ALA A 1 107 ? 10.406 -3.121 5.648 1.00 93.25 107 ALA A C 1
ATOM 818 O O . ALA A 1 107 ? 10.282 -3.555 6.790 1.00 93.25 107 ALA A O 1
ATOM 819 N N . ASN A 1 108 ? 11.239 -2.120 5.357 1.00 92.06 108 ASN A N 1
ATOM 820 C CA . ASN A 1 108 ? 12.144 -1.495 6.322 1.00 92.06 108 ASN A CA 1
ATOM 821 C C . ASN A 1 108 ? 11.400 -0.732 7.428 1.00 92.06 108 ASN A C 1
ATOM 823 O O . ASN A 1 108 ? 11.789 -0.793 8.595 1.00 92.06 108 ASN A O 1
ATOM 827 N N . SER A 1 109 ? 10.301 -0.045 7.112 1.00 90.50 109 SER A N 1
ATOM 828 C CA . SER A 1 109 ? 9.456 0.581 8.136 1.00 90.50 109 SER A CA 1
ATOM 829 C C . SER A 1 109 ? 8.789 -0.469 9.031 1.00 90.50 109 SER A C 1
ATOM 831 O O . SER A 1 109 ? 8.718 -0.302 10.248 1.00 90.50 109 SER A O 1
ATOM 833 N N . ALA A 1 110 ? 8.354 -1.599 8.464 1.00 87.56 110 ALA A N 1
ATOM 834 C CA . ALA A 1 110 ? 7.796 -2.693 9.254 1.00 87.56 110 ALA A CA 1
ATOM 835 C C . ALA A 1 110 ? 8.855 -3.372 10.148 1.00 87.56 110 ALA A C 1
ATOM 837 O O . ALA A 1 110 ? 8.561 -3.717 11.296 1.00 87.56 110 ALA A O 1
ATOM 838 N N . THR A 1 111 ? 10.092 -3.545 9.671 1.00 84.62 111 THR A N 1
ATOM 839 C CA . THR A 1 111 ? 11.170 -4.155 10.465 1.00 84.62 111 THR A CA 1
ATOM 840 C C . THR A 1 111 ? 11.615 -3.250 11.606 1.00 84.62 111 THR A C 1
ATOM 842 O O . THR A 1 111 ? 11.624 -3.691 12.757 1.00 84.62 111 THR A O 1
ATOM 845 N N . THR A 1 112 ? 11.949 -1.994 11.313 1.00 84.75 112 THR A N 1
ATOM 846 C CA . THR A 1 112 ? 12.537 -1.066 12.289 1.00 84.75 112 THR A CA 1
ATOM 847 C C . THR A 1 112 ? 11.550 -0.739 13.408 1.00 84.75 112 THR A C 1
ATOM 849 O O . THR A 1 112 ? 11.884 -0.870 14.589 1.00 84.75 112 THR A O 1
ATOM 852 N N . THR A 1 113 ? 10.300 -0.425 13.063 1.00 83.44 113 THR A N 1
ATOM 853 C CA . THR A 1 113 ? 9.299 0.021 14.041 1.00 83.44 113 THR A CA 1
ATOM 854 C C . THR A 1 113 ? 8.618 -1.138 14.780 1.00 83.44 113 THR A C 1
ATOM 856 O O . THR A 1 113 ? 8.303 -1.007 15.966 1.00 83.44 113 THR A O 1
ATOM 859 N N . LEU A 1 114 ? 8.379 -2.280 14.119 1.00 88.56 114 LEU A N 1
ATOM 860 C CA . LEU A 1 114 ? 7.437 -3.297 14.620 1.00 88.56 114 LEU A CA 1
ATOM 861 C C . LEU A 1 114 ? 8.081 -4.650 14.953 1.00 88.56 114 LEU A C 1
ATOM 863 O O . LEU A 1 114 ? 7.656 -5.290 15.918 1.00 88.56 114 LEU A O 1
ATOM 867 N N . SER A 1 115 ? 9.082 -5.106 14.190 1.00 87.31 115 SER A N 1
ATOM 868 C CA . SER A 1 115 ? 9.582 -6.492 14.304 1.00 87.31 115 SER A CA 1
ATOM 869 C C . SER A 1 115 ? 10.161 -6.817 15.683 1.00 87.31 115 SER A C 1
ATOM 871 O O . SER A 1 115 ? 9.829 -7.851 16.260 1.00 87.31 115 SER A O 1
ATOM 873 N N . HIS A 1 116 ? 10.922 -5.896 16.284 1.00 88.69 116 HIS A N 1
ATOM 874 C CA . HIS A 1 116 ? 11.534 -6.078 17.606 1.00 88.69 116 HIS A CA 1
ATOM 875 C C . HIS A 1 116 ? 10.502 -6.253 18.738 1.00 88.69 116 HIS A C 1
ATOM 877 O O . HIS A 1 116 ? 10.828 -6.776 19.803 1.00 88.69 116 HIS A O 1
ATOM 883 N N . ARG A 1 117 ? 9.247 -5.836 18.510 1.00 87.94 117 ARG A N 1
ATOM 884 C CA . ARG A 1 117 ? 8.127 -5.933 19.464 1.00 87.94 117 ARG A CA 1
ATOM 885 C C . ARG A 1 117 ? 7.335 -7.234 19.336 1.00 87.94 117 ARG A C 1
ATOM 887 O O . ARG A 1 117 ? 6.420 -7.466 20.127 1.00 87.94 117 ARG A O 1
ATOM 894 N N . CYS A 1 118 ? 7.665 -8.067 18.352 1.00 88.06 118 CYS A N 1
ATOM 895 C CA . CYS A 1 118 ? 7.031 -9.364 18.153 1.00 88.06 118 CYS A CA 1
ATOM 896 C C . CYS A 1 118 ? 7.480 -10.360 19.229 1.00 88.06 118 CYS A C 1
ATOM 898 O O . CYS A 1 118 ? 8.604 -10.293 19.733 1.00 88.06 118 CYS A O 1
ATOM 900 N N . ALA A 1 119 ? 6.610 -11.292 19.602 1.00 87.88 119 ALA A N 1
ATOM 901 C CA . ALA A 1 119 ? 6.955 -12.421 20.457 1.00 87.88 119 ALA A CA 1
ATOM 902 C C . ALA A 1 119 ? 7.584 -13.570 19.653 1.00 87.88 119 ALA A C 1
ATOM 904 O O . ALA A 1 119 ? 8.422 -14.287 20.197 1.00 87.88 119 ALA A O 1
ATOM 905 N N . ASP A 1 120 ? 7.203 -13.719 18.381 1.00 86.50 120 ASP A N 1
ATOM 906 C CA . ASP A 1 120 ? 7.730 -14.740 17.470 1.00 86.50 120 ASP A CA 1
ATOM 907 C C . ASP A 1 120 ? 9.161 -14.389 17.003 1.00 86.50 120 ASP A C 1
ATOM 909 O O . ASP A 1 120 ? 9.350 -13.332 16.387 1.00 86.50 120 ASP A O 1
ATOM 913 N N . PRO A 1 121 ? 10.169 -15.248 17.262 1.00 87.56 121 PRO A N 1
ATOM 914 C CA . PRO A 1 121 ? 11.541 -15.047 16.793 1.00 87.56 121 PRO A CA 1
ATOM 915 C C . PRO A 1 121 ? 11.655 -14.899 15.272 1.00 87.56 121 PRO A C 1
ATOM 917 O O . PRO A 1 121 ? 12.376 -14.020 14.806 1.00 87.56 121 PRO A O 1
ATOM 920 N N . CYS A 1 122 ? 10.877 -15.662 14.494 1.00 86.75 122 CYS A N 1
ATOM 921 C CA . CYS A 1 122 ? 10.942 -15.609 13.030 1.00 86.75 122 CYS A CA 1
ATOM 922 C C . CYS A 1 122 ? 10.532 -14.222 12.510 1.00 86.75 122 CYS A C 1
ATOM 924 O O . CYS A 1 122 ? 11.079 -13.720 11.532 1.00 86.75 122 CYS A O 1
ATOM 926 N N . LEU A 1 123 ? 9.580 -13.568 13.187 1.00 87.94 123 LEU A N 1
ATOM 927 C CA . LEU A 1 123 ? 9.134 -12.220 12.830 1.00 87.94 123 LEU A CA 1
ATOM 928 C C . LEU A 1 123 ? 10.144 -11.139 13.228 1.00 87.94 123 LEU A C 1
ATOM 930 O O . LEU A 1 123 ? 10.172 -10.092 12.587 1.00 87.94 123 LEU A O 1
ATOM 934 N N . ARG A 1 124 ? 10.977 -11.374 14.250 1.00 87.81 124 ARG A N 1
ATOM 935 C CA . ARG A 1 124 ? 12.070 -10.458 14.630 1.00 87.81 124 ARG A CA 1
ATOM 936 C C . ARG A 1 124 ? 13.194 -10.466 13.602 1.00 87.81 124 ARG A C 1
ATOM 938 O O . ARG A 1 124 ? 13.778 -9.425 13.328 1.00 87.81 124 ARG A O 1
ATOM 945 N N . GLU A 1 125 ? 13.448 -11.622 13.002 1.00 87.19 125 GLU A N 1
ATOM 946 C CA . GLU A 1 125 ? 14.460 -11.810 11.957 1.00 87.19 125 GLU A CA 1
ATOM 947 C C . GLU A 1 125 ? 13.936 -11.484 10.548 1.00 87.19 125 GLU A C 1
ATOM 949 O O . GLU A 1 125 ? 14.661 -11.630 9.565 1.00 87.19 125 GLU A O 1
ATOM 954 N N . PHE A 1 126 ? 12.705 -10.962 10.436 1.00 89.62 126 PHE A N 1
ATOM 955 C CA . PHE A 1 126 ? 12.058 -10.613 9.166 1.00 89.62 126 PHE A CA 1
ATOM 956 C C . PHE A 1 126 ? 12.968 -9.813 8.225 1.00 89.62 126 PHE A C 1
ATOM 958 O O . PHE A 1 126 ? 12.995 -10.106 7.035 1.00 89.62 126 PHE A O 1
ATOM 965 N N . HIS A 1 127 ? 13.729 -8.838 8.737 1.00 90.12 127 HIS A N 1
ATOM 966 C CA . HIS A 1 127 ? 14.613 -8.018 7.902 1.00 90.12 127 HIS A CA 1
ATOM 967 C C . HIS A 1 127 ? 15.674 -8.853 7.179 1.00 90.12 127 HIS A C 1
ATOM 969 O O . HIS A 1 127 ? 15.861 -8.707 5.973 1.00 90.12 127 HIS A O 1
ATOM 975 N N . GLN A 1 128 ? 16.335 -9.747 7.917 1.00 89.81 128 GLN A N 1
ATOM 976 C CA . GLN A 1 128 ? 17.403 -10.586 7.389 1.00 89.81 128 GLN A CA 1
ATOM 977 C C . GLN A 1 128 ? 16.848 -11.598 6.386 1.00 89.81 128 GLN A C 1
ATOM 979 O O . GLN A 1 128 ? 17.369 -11.709 5.282 1.00 89.81 128 GLN A O 1
ATOM 984 N N . ILE A 1 129 ? 15.744 -12.266 6.738 1.00 90.00 129 ILE A N 1
ATOM 985 C CA . ILE A 1 129 ? 15.098 -13.267 5.878 1.00 90.00 129 ILE A CA 1
ATOM 986 C C . ILE A 1 129 ? 14.566 -12.603 4.598 1.00 90.00 129 ILE A C 1
ATOM 988 O O . ILE A 1 129 ? 14.670 -13.167 3.513 1.00 90.00 129 ILE A O 1
ATOM 992 N N . PHE A 1 130 ? 14.011 -11.389 4.690 1.00 91.81 130 PHE A N 1
ATOM 993 C CA . PHE A 1 130 ? 13.516 -10.659 3.519 1.00 91.81 130 PHE A CA 1
ATOM 994 C C . PHE A 1 130 ? 14.643 -10.240 2.576 1.00 91.81 130 PHE A C 1
ATOM 996 O O . PHE A 1 130 ? 14.482 -10.351 1.362 1.00 91.81 130 PHE A O 1
ATOM 1003 N N . LYS A 1 131 ? 15.784 -9.802 3.121 1.00 90.75 131 LYS A N 1
ATOM 1004 C CA . LYS A 1 131 ? 16.977 -9.491 2.327 1.00 90.75 131 LYS A CA 1
ATOM 1005 C C . LYS A 1 131 ? 17.562 -10.748 1.674 1.00 90.75 131 LYS A C 1
ATOM 1007 O O . LYS A 1 131 ? 17.847 -10.763 0.485 1.00 90.75 131 LYS A O 1
ATOM 1012 N N . GLU A 1 132 ? 17.662 -11.848 2.410 1.00 90.50 132 GLU A N 1
ATOM 1013 C CA . GLU A 1 132 ? 18.119 -13.117 1.837 1.00 90.50 132 GLU A CA 1
ATOM 1014 C C . GLU A 1 132 ? 17.185 -13.600 0.718 1.00 90.50 132 GLU A C 1
ATOM 1016 O O . GLU A 1 132 ? 17.647 -14.039 -0.336 1.00 90.50 132 GLU A O 1
ATOM 1021 N N . PHE A 1 133 ? 15.872 -13.446 0.888 1.00 91.38 133 PHE A N 1
ATOM 1022 C CA . PHE A 1 133 ? 14.887 -13.740 -0.149 1.00 91.38 133 PHE A CA 1
ATOM 1023 C C . PHE A 1 133 ? 14.988 -12.786 -1.357 1.00 91.38 133 PHE A C 1
ATOM 1025 O O . PHE A 1 133 ? 14.786 -13.205 -2.506 1.00 91.38 133 PHE A O 1
ATOM 1032 N N . SER A 1 134 ? 15.326 -11.509 -1.148 1.00 91.12 134 SER A N 1
ATOM 1033 C CA . SER A 1 134 ? 15.567 -10.584 -2.259 1.00 91.12 134 SER A CA 1
ATOM 1034 C C . SER A 1 134 ? 16.798 -10.955 -3.063 1.00 91.12 134 SER A C 1
ATOM 1036 O O . SER A 1 134 ? 16.745 -10.855 -4.283 1.00 91.12 134 SER A O 1
ATOM 1038 N N . ASP A 1 135 ? 17.845 -11.461 -2.427 1.00 88.38 135 ASP A N 1
ATOM 1039 C CA . ASP A 1 135 ? 19.103 -11.736 -3.120 1.00 88.38 135 ASP A CA 1
ATOM 1040 C C . ASP A 1 135 ? 19.119 -13.153 -3.723 1.00 88.38 135 ASP A C 1
ATOM 1042 O O . ASP A 1 135 ? 19.460 -13.335 -4.887 1.00 88.38 135 ASP A O 1
ATOM 1046 N N . SER A 1 136 ? 18.654 -14.161 -2.979 1.00 86.00 136 SER A N 1
ATOM 1047 C CA . SER A 1 136 ? 18.724 -15.578 -3.383 1.00 86.00 136 SER A CA 1
ATOM 1048 C C . SER A 1 136 ? 17.408 -16.168 -3.903 1.00 86.00 136 SER A C 1
ATOM 1050 O O . SER A 1 136 ? 17.402 -17.220 -4.541 1.00 86.00 136 SER A O 1
ATOM 1052 N N . GLY A 1 137 ? 16.266 -15.540 -3.598 1.00 84.44 137 GLY A N 1
ATOM 1053 C CA . GLY A 1 137 ? 14.940 -16.127 -3.828 1.00 84.44 137 GLY A CA 1
ATOM 1054 C C . GLY A 1 137 ? 14.583 -17.281 -2.881 1.00 84.44 137 GLY A C 1
ATOM 1055 O O . GLY A 1 137 ? 13.514 -17.875 -3.029 1.00 84.44 137 GLY A O 1
ATOM 1056 N N . HIS A 1 138 ? 15.439 -17.606 -1.907 1.00 84.75 138 HIS A N 1
ATOM 1057 C CA . HIS A 1 138 ? 15.185 -18.665 -0.939 1.00 84.75 138 HIS A CA 1
ATOM 1058 C C . HIS A 1 138 ? 14.129 -18.232 0.089 1.00 84.75 138 HIS A C 1
ATOM 1060 O O . HIS A 1 138 ? 14.307 -17.248 0.801 1.00 84.75 138 HIS A O 1
ATOM 1066 N N . ASP A 1 139 ? 13.014 -18.966 0.161 1.00 87.19 139 ASP A N 1
ATOM 1067 C CA . ASP A 1 139 ? 11.931 -18.742 1.129 1.00 87.19 139 ASP A CA 1
ATOM 1068 C C . ASP A 1 139 ? 11.863 -19.914 2.129 1.00 87.19 139 ASP A C 1
ATOM 1070 O O . ASP A 1 139 ? 11.070 -20.848 1.943 1.00 87.19 139 ASP A O 1
ATOM 1074 N N . PRO A 1 140 ? 12.694 -19.901 3.189 1.00 80.69 140 PRO A N 1
ATOM 1075 C CA . PRO A 1 140 ? 12.794 -21.019 4.129 1.00 80.69 140 PRO A CA 1
ATOM 1076 C C . PRO A 1 140 ? 11.485 -21.260 4.892 1.00 80.69 140 PRO A C 1
ATOM 1078 O O . PRO A 1 140 ? 11.174 -22.391 5.268 1.00 80.69 140 PRO A O 1
ATOM 1081 N N . HIS A 1 141 ? 10.679 -20.213 5.086 1.00 83.75 141 HIS A N 1
ATOM 1082 C CA . HIS A 1 141 ? 9.448 -20.271 5.872 1.00 83.75 141 HIS A CA 1
ATOM 1083 C C . HIS A 1 141 ? 8.168 -20.356 5.032 1.00 83.75 141 HIS A C 1
ATOM 1085 O O . HIS A 1 141 ? 7.070 -20.350 5.602 1.00 83.75 141 HIS A O 1
ATOM 1091 N N . ARG A 1 142 ? 8.274 -20.442 3.698 1.00 87.94 142 ARG A N 1
ATOM 1092 C CA . ARG A 1 142 ? 7.127 -20.461 2.771 1.00 87.94 142 ARG A CA 1
ATOM 1093 C C . ARG A 1 142 ? 6.151 -19.314 3.058 1.00 87.94 142 ARG A C 1
ATOM 1095 O O . ARG A 1 142 ? 4.937 -19.499 3.238 1.00 87.94 142 ARG A O 1
ATOM 1102 N N . TRP A 1 143 ? 6.705 -18.120 3.219 1.00 90.69 143 TRP A N 1
ATOM 1103 C CA . TRP A 1 143 ? 5.942 -16.905 3.462 1.00 90.69 143 TRP A CA 1
ATOM 1104 C C . TRP A 1 143 ? 5.264 -16.374 2.210 1.00 90.69 143 TRP A C 1
ATOM 1106 O O . TRP A 1 143 ? 4.210 -15.745 2.344 1.00 90.69 143 TRP A O 1
ATOM 1116 N N . VAL A 1 144 ? 5.803 -16.678 1.026 1.00 94.56 144 VAL A N 1
ATOM 1117 C CA . VAL A 1 144 ? 5.139 -16.391 -0.246 1.00 94.56 144 VAL A CA 1
ATOM 1118 C C . VAL A 1 144 ? 3.778 -17.085 -0.273 1.00 94.56 144 VAL A C 1
ATOM 1120 O O . VAL A 1 144 ? 3.638 -18.283 -0.020 1.00 94.56 144 VAL A O 1
ATOM 1123 N N . MET A 1 145 ? 2.747 -16.296 -0.547 1.00 95.00 145 MET A N 1
ATOM 1124 C CA . MET A 1 145 ? 1.359 -16.732 -0.567 1.00 95.00 145 MET A CA 1
ATOM 1125 C C . MET A 1 145 ? 0.896 -16.966 -2.000 1.00 95.00 145 MET A C 1
ATOM 1127 O O . MET A 1 145 ? 1.371 -16.330 -2.940 1.00 95.00 145 MET A O 1
ATOM 1131 N N . SER A 1 146 ? -0.101 -17.831 -2.177 1.00 95.44 146 SER A N 1
ATOM 1132 C CA . SER A 1 146 ? -0.790 -17.904 -3.466 1.00 95.44 146 SER A CA 1
ATOM 1133 C C . SER A 1 146 ? -1.570 -16.612 -3.739 1.00 95.44 146 SER A C 1
ATOM 1135 O O . SER A 1 146 ? -2.036 -15.944 -2.811 1.00 95.44 146 SER A O 1
ATOM 1137 N N . TRP A 1 147 ? -1.813 -16.304 -5.017 1.00 92.81 147 TRP A N 1
ATOM 1138 C CA . TRP A 1 147 ? -2.617 -15.144 -5.431 1.00 92.81 147 TRP A CA 1
ATOM 1139 C C . TRP A 1 147 ? -3.967 -15.068 -4.696 1.00 92.81 147 TRP A C 1
ATOM 1141 O O . TRP A 1 147 ? -4.340 -14.034 -4.146 1.00 92.81 147 TRP A O 1
ATOM 1151 N N . LYS A 1 148 ? -4.686 -16.197 -4.604 1.00 96.00 148 LYS A N 1
ATOM 1152 C CA . LYS A 1 148 ? -5.994 -16.277 -3.927 1.00 96.00 148 LYS A CA 1
ATOM 1153 C C . LYS A 1 148 ? -5.897 -15.995 -2.430 1.00 96.00 148 LYS A C 1
ATOM 1155 O O . LYS A 1 148 ? -6.830 -15.457 -1.837 1.00 96.00 148 LYS A O 1
ATOM 1160 N N . GLU A 1 149 ? -4.834 -16.436 -1.768 1.00 97.00 149 GLU A N 1
ATOM 1161 C CA . GLU A 1 149 ? -4.646 -16.160 -0.345 1.00 97.00 149 GLU A CA 1
ATOM 1162 C C . GLU A 1 149 ? -4.262 -14.704 -0.119 1.00 97.00 149 GLU A C 1
ATOM 1164 O O . GLU A 1 149 ? -4.841 -14.071 0.765 1.00 97.00 149 GLU A O 1
ATOM 1169 N N . MET A 1 150 ? -3.358 -14.170 -0.941 1.00 97.19 150 MET A N 1
ATOM 1170 C CA . MET A 1 150 ? -2.961 -12.770 -0.888 1.00 97.19 150 MET A CA 1
ATOM 1171 C C . MET A 1 150 ? -4.160 -11.847 -1.113 1.00 97.19 150 MET A C 1
ATOM 1173 O O . MET A 1 150 ? -4.359 -10.925 -0.335 1.00 97.19 150 MET A O 1
ATOM 1177 N N . GLU A 1 151 ? -5.058 -12.166 -2.046 1.00 97.12 151 GLU A N 1
ATOM 1178 C CA . GLU A 1 151 ? -6.288 -11.398 -2.274 1.00 97.12 151 GLU A CA 1
ATOM 1179 C C . GLU A 1 151 ? -7.210 -11.369 -1.036 1.00 97.12 151 GLU A C 1
ATOM 1181 O O . GLU A 1 151 ? -7.800 -10.346 -0.683 1.00 97.12 151 GLU A O 1
ATOM 1186 N N . ARG A 1 152 ? -7.301 -12.480 -0.292 1.00 97.62 152 ARG A N 1
ATOM 1187 C CA . ARG A 1 152 ? -8.042 -12.506 0.985 1.00 97.62 152 ARG A CA 1
ATOM 1188 C C . ARG A 1 152 ? -7.349 -11.668 2.057 1.00 97.62 152 ARG A C 1
ATOM 1190 O O . ARG A 1 152 ? -8.030 -11.031 2.865 1.00 97.62 152 ARG A O 1
ATOM 1197 N N . LYS A 1 153 ? -6.013 -11.678 2.094 1.00 97.06 153 LYS A N 1
ATOM 1198 C CA . LYS A 1 153 ? -5.223 -10.841 3.006 1.00 97.06 153 LYS A CA 1
ATOM 1199 C C . LYS A 1 153 ? -5.319 -9.362 2.633 1.00 97.06 153 LYS A C 1
ATOM 1201 O O . LYS A 1 153 ? -5.491 -8.558 3.542 1.00 97.06 153 LYS A O 1
ATOM 1206 N N . ALA A 1 154 ? -5.344 -9.020 1.349 1.00 97.56 154 ALA A N 1
ATOM 1207 C CA . ALA A 1 154 ? -5.558 -7.671 0.842 1.00 97.56 154 ALA A CA 1
ATOM 1208 C C . ALA A 1 154 ? -6.912 -7.121 1.312 1.00 97.56 154 ALA A C 1
ATOM 1210 O O . ALA A 1 154 ? -6.956 -6.121 2.021 1.00 97.56 154 ALA A O 1
ATOM 1211 N N . LYS A 1 155 ? -8.004 -7.870 1.112 1.00 97.88 155 LYS A N 1
ATOM 1212 C CA . LYS A 1 155 ? -9.333 -7.505 1.649 1.00 97.88 155 LYS A CA 1
ATOM 1213 C C . LYS A 1 155 ? -9.370 -7.389 3.176 1.00 97.88 155 LYS A C 1
ATOM 1215 O O . LYS A 1 155 ? -10.218 -6.698 3.743 1.00 97.88 155 LYS A O 1
ATOM 1220 N N . LYS A 1 156 ? -8.503 -8.115 3.890 1.00 96.94 156 LYS A N 1
ATOM 1221 C CA . LYS A 1 156 ? -8.353 -7.965 5.345 1.00 96.94 156 LYS A CA 1
ATOM 1222 C C . LYS A 1 156 ? -7.624 -6.661 5.687 1.00 96.94 156 LYS A C 1
ATOM 1224 O O . LYS A 1 156 ? -8.099 -5.945 6.562 1.00 96.94 156 LYS A O 1
ATOM 1229 N N . MET A 1 157 ? -6.527 -6.356 4.996 1.00 98.00 157 MET A N 1
ATOM 1230 C CA . MET A 1 157 ? -5.800 -5.094 5.143 1.00 98.00 157 MET A CA 1
ATOM 1231 C C . MET A 1 157 ? -6.697 -3.896 4.811 1.00 98.00 157 MET A C 1
ATOM 1233 O O . MET A 1 157 ? -6.737 -2.970 5.604 1.00 98.00 157 MET A O 1
ATOM 1237 N N . ASP A 1 158 ? -7.505 -3.949 3.747 1.00 97.94 158 ASP A N 1
ATOM 1238 C CA . ASP A 1 158 ? -8.455 -2.878 3.398 1.00 97.94 158 ASP A CA 1
ATOM 1239 C C . ASP A 1 158 ? -9.421 -2.563 4.544 1.00 97.94 158 ASP A C 1
ATOM 1241 O O . ASP A 1 158 ? -9.607 -1.406 4.913 1.00 97.94 158 ASP A O 1
ATOM 1245 N N . ARG A 1 159 ? -10.009 -3.596 5.162 1.00 97.62 159 ARG A N 1
ATOM 1246 C CA . ARG A 1 159 ? -10.909 -3.422 6.314 1.00 97.62 159 ARG A CA 1
ATOM 1247 C C . ARG A 1 159 ? -10.194 -2.810 7.515 1.00 97.62 159 ARG A C 1
ATOM 1249 O O . ARG A 1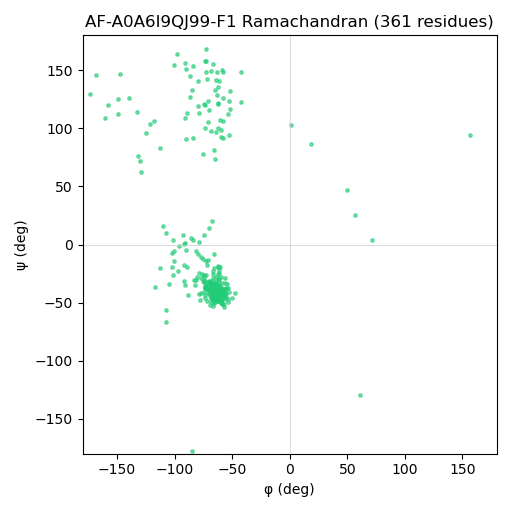 159 ? -10.772 -1.978 8.214 1.00 97.62 159 ARG A O 1
ATOM 1256 N N . TYR A 1 160 ? -8.946 -3.202 7.756 1.00 97.38 160 TYR A N 1
ATOM 1257 C CA . TYR A 1 160 ? -8.127 -2.613 8.811 1.00 97.38 160 TYR A CA 1
ATOM 1258 C C . TYR A 1 160 ? -7.776 -1.153 8.529 1.00 97.38 160 TYR A C 1
ATOM 1260 O O . TYR A 1 160 ? -7.903 -0.325 9.427 1.00 97.38 160 TYR A O 1
ATOM 1268 N N . VAL A 1 161 ? -7.397 -0.818 7.297 1.00 98.25 161 VAL A N 1
ATOM 1269 C CA . VAL A 1 161 ? -7.127 0.562 6.877 1.00 98.25 161 VAL A CA 1
ATOM 1270 C C . VAL A 1 161 ? -8.389 1.414 7.027 1.00 98.25 161 VAL A C 1
ATOM 1272 O O . VAL A 1 161 ? -8.332 2.460 7.665 1.00 98.25 161 VAL A O 1
ATOM 1275 N N . ALA A 1 162 ? -9.543 0.937 6.549 1.00 98.12 162 ALA A N 1
ATOM 1276 C CA . ALA A 1 162 ? -10.813 1.658 6.638 1.00 98.12 162 ALA A CA 1
ATOM 1277 C C . ALA A 1 162 ? -11.264 1.899 8.090 1.00 98.12 162 ALA A C 1
ATOM 1279 O O . ALA A 1 162 ? -11.582 3.026 8.460 1.00 98.12 162 ALA A O 1
ATOM 1280 N N . SER A 1 163 ? -11.246 0.864 8.936 1.00 97.62 163 SER A N 1
ATOM 1281 C CA . SER A 1 163 ? -11.611 0.995 10.359 1.00 97.62 163 SER A CA 1
ATOM 1282 C C . SER A 1 163 ? -10.635 1.876 11.144 1.00 97.62 163 SER A C 1
ATOM 1284 O O . SER A 1 163 ? -11.052 2.611 12.035 1.00 97.62 163 SER A O 1
ATOM 1286 N N . THR A 1 164 ? -9.344 1.849 10.806 1.00 97.56 164 THR A N 1
ATOM 1287 C CA . THR A 1 164 ? -8.332 2.707 11.444 1.00 97.56 164 THR A CA 1
ATOM 1288 C C . THR A 1 164 ? -8.452 4.165 10.983 1.00 97.56 164 THR A C 1
ATOM 1290 O O . THR A 1 164 ? -8.275 5.072 11.792 1.00 97.56 164 THR A O 1
ATOM 1293 N N . ALA A 1 165 ? -8.817 4.410 9.721 1.00 97.50 165 ALA A N 1
ATOM 1294 C CA . ALA A 1 165 ? -9.126 5.749 9.216 1.00 97.50 165 ALA A CA 1
ATOM 1295 C C . ALA A 1 165 ? -10.402 6.322 9.858 1.00 97.50 165 ALA A C 1
ATOM 1297 O O . ALA A 1 165 ? -10.408 7.476 10.280 1.00 97.50 165 ALA A O 1
ATOM 1298 N N . ALA A 1 166 ? -11.448 5.501 10.007 1.00 97.69 166 ALA A N 1
ATOM 1299 C CA . ALA A 1 166 ? -12.646 5.874 10.757 1.00 97.69 166 ALA A CA 1
ATOM 1300 C C . ALA A 1 166 ? -12.301 6.213 12.214 1.00 97.69 166 ALA A C 1
ATOM 1302 O O . ALA A 1 166 ? -12.719 7.250 12.714 1.00 97.69 166 ALA A O 1
ATOM 1303 N N . LEU A 1 167 ? -11.460 5.402 12.870 1.00 97.62 167 LEU A N 1
ATOM 1304 C CA . LEU A 1 167 ? -10.992 5.689 14.228 1.00 97.62 167 LEU A CA 1
ATOM 1305 C C . LEU A 1 167 ? -10.288 7.049 14.322 1.00 97.62 167 LEU A C 1
ATOM 1307 O O . LEU A 1 167 ? -10.549 7.789 15.266 1.00 97.62 167 LEU A O 1
ATOM 1311 N N . TYR A 1 168 ? -9.402 7.372 13.374 1.00 96.88 168 TYR A N 1
ATOM 1312 C CA . TYR A 1 168 ? -8.707 8.661 13.355 1.00 96.88 168 TYR A CA 1
ATOM 1313 C C . TYR A 1 168 ? -9.701 9.823 13.270 1.00 96.88 168 TYR A C 1
ATOM 1315 O O . TYR A 1 168 ? -9.647 10.736 14.089 1.00 96.88 168 TYR A O 1
ATOM 1323 N N . LYS A 1 169 ? -10.649 9.734 12.331 1.00 96.94 169 LYS A N 1
ATOM 1324 C CA . LYS A 1 169 ? -11.689 10.743 12.128 1.00 96.94 169 LYS A CA 1
ATOM 1325 C C . LYS A 1 169 ? -12.561 10.933 13.377 1.00 96.94 169 LYS A C 1
ATOM 1327 O O . LYS A 1 169 ? -12.713 12.055 13.840 1.00 96.94 169 LYS A O 1
ATOM 1332 N N . GLU A 1 170 ? -13.079 9.855 13.965 1.00 96.69 170 GLU A N 1
ATOM 1333 C CA . GLU A 1 170 ? -13.934 9.945 15.161 1.00 96.69 170 GLU A CA 1
ATOM 1334 C C . GLU A 1 170 ? -13.169 10.453 16.395 1.00 96.69 170 GLU A C 1
ATOM 1336 O O . GLU A 1 170 ? -13.736 11.129 17.253 1.00 96.69 170 GLU A O 1
ATOM 1341 N N . MET A 1 171 ? -11.869 10.152 16.505 1.00 95.62 171 MET A N 1
ATOM 1342 C CA . MET A 1 171 ? -11.019 10.708 17.563 1.00 95.62 171 MET A CA 1
ATOM 1343 C C . MET A 1 171 ? -10.807 12.218 17.404 1.00 95.62 171 MET A C 1
ATOM 1345 O O . MET A 1 171 ? -10.792 12.927 18.413 1.00 95.62 171 MET A O 1
ATOM 1349 N N . ASP A 1 172 ? -10.655 12.696 16.170 1.00 96.06 172 ASP A N 1
ATOM 1350 C CA . ASP A 1 172 ? -10.519 14.117 15.850 1.00 96.06 172 ASP A CA 1
ATOM 1351 C C . ASP A 1 172 ? -11.828 14.872 16.127 1.00 96.06 172 ASP A C 1
ATOM 1353 O O . ASP A 1 172 ? -11.847 15.815 16.918 1.00 96.06 172 ASP A O 1
ATOM 1357 N N . GLU A 1 173 ? -12.960 14.360 15.632 1.00 95.19 173 GLU A N 1
ATOM 1358 C CA . GLU A 1 173 ? -14.279 14.946 15.899 1.00 95.19 173 GLU A CA 1
ATOM 1359 C C . GLU A 1 173 ? -14.627 14.965 17.400 1.00 95.19 173 GLU A C 1
ATOM 1361 O O . GLU A 1 173 ? -15.264 15.905 17.884 1.00 95.19 173 GLU A O 1
ATOM 1366 N N . LEU A 1 174 ? -14.212 13.943 18.160 1.00 96.56 174 LEU A N 1
ATOM 1367 C CA . LEU A 1 174 ? -14.357 13.920 19.618 1.00 96.56 174 LEU A CA 1
ATOM 1368 C C . LEU A 1 174 ? -13.502 15.010 20.283 1.00 96.56 174 LEU A C 1
ATOM 1370 O O . LEU A 1 174 ? -13.976 15.686 21.199 1.00 96.56 174 LEU A O 1
ATOM 1374 N N . SER A 1 175 ? -12.258 15.193 19.834 1.00 96.06 175 SER A N 1
ATOM 1375 C CA . SER A 1 175 ? -11.362 16.249 20.322 1.00 96.06 175 SER A CA 1
ATOM 1376 C C . SER A 1 175 ? -11.957 17.642 20.084 1.00 96.06 175 SER A C 1
ATOM 1378 O O . SER A 1 175 ? -12.012 18.465 21.007 1.00 96.06 175 SER A O 1
ATOM 1380 N N . GLU A 1 176 ? -12.477 17.886 18.878 1.00 95.31 176 GLU A N 1
ATOM 1381 C CA . GLU A 1 176 ? -13.156 19.130 18.511 1.00 95.31 176 GLU A CA 1
ATOM 1382 C C . GLU A 1 176 ? -14.419 19.371 19.347 1.00 95.31 176 GLU A C 1
ATOM 1384 O O . GLU A 1 176 ? -14.606 20.467 19.883 1.00 95.31 176 GLU A O 1
ATOM 1389 N N . ALA A 1 177 ? -15.265 18.351 19.527 1.00 92.88 177 ALA A N 1
ATOM 1390 C CA . ALA A 1 177 ? -16.483 18.455 20.329 1.00 92.88 177 ALA A CA 1
ATOM 1391 C C . ALA A 1 177 ? -16.176 18.753 21.807 1.00 92.88 177 ALA A C 1
ATOM 1393 O O . ALA A 1 177 ? -16.798 19.633 22.412 1.00 92.88 177 ALA A O 1
ATOM 1394 N N . GLU A 1 178 ? -15.181 18.078 22.392 1.00 94.12 178 GLU A N 1
ATOM 1395 C CA . GLU A 1 178 ? -14.723 18.355 23.756 1.00 94.12 178 GLU A CA 1
ATOM 1396 C C . GLU A 1 178 ? -14.155 19.771 23.900 1.00 94.12 178 GLU A C 1
ATOM 1398 O O . GLU A 1 178 ? -14.403 20.449 24.902 1.00 94.12 178 GLU A O 1
ATOM 1403 N N . HIS A 1 179 ? -13.382 20.231 22.913 1.00 94.00 179 HIS A N 1
ATOM 1404 C CA . HIS A 1 179 ? -12.856 21.590 22.897 1.00 94.00 179 HIS A CA 1
ATOM 1405 C C . HIS A 1 179 ? -13.985 22.627 22.787 1.00 94.00 179 HIS A C 1
ATOM 1407 O O . HIS A 1 179 ? -13.995 23.601 23.545 1.00 94.00 179 HIS A O 1
ATOM 1413 N N . GLY A 1 180 ? -14.975 22.385 21.925 1.00 91.50 180 GLY A N 1
ATOM 1414 C CA . GLY A 1 180 ? -16.175 23.210 21.795 1.00 91.50 180 GLY A CA 1
ATOM 1415 C C . GLY A 1 180 ? -16.959 23.316 23.105 1.00 91.50 180 GLY A C 1
ATOM 1416 O O . GLY A 1 180 ? -17.319 24.421 23.518 1.00 91.50 180 GLY A O 1
ATOM 1417 N N . LEU A 1 181 ? -17.136 22.198 23.819 1.00 90.94 181 LEU A N 1
ATOM 1418 C CA . LEU A 1 181 ? -17.773 22.186 25.138 1.00 90.94 181 LEU A CA 1
ATOM 1419 C C . LEU A 1 181 ? -16.967 23.001 26.164 1.00 90.94 181 LEU A C 1
ATOM 1421 O O . LEU A 1 181 ? -17.540 23.834 26.868 1.00 90.94 181 LEU A O 1
ATOM 1425 N N . ARG A 1 182 ? -15.638 22.817 26.229 1.00 90.19 182 ARG A N 1
ATOM 1426 C CA . ARG A 1 182 ? -14.756 23.592 27.126 1.00 90.19 182 ARG A CA 1
ATOM 1427 C C . ARG A 1 182 ? -14.868 25.095 26.865 1.00 90.19 182 ARG A C 1
ATOM 1429 O O . ARG A 1 182 ? -15.025 25.863 27.812 1.00 90.19 182 ARG A O 1
ATOM 1436 N N . LYS A 1 183 ? -14.857 25.510 25.596 1.00 89.75 183 LYS A N 1
ATOM 1437 C CA . LYS A 1 183 ? -15.018 26.914 25.193 1.00 89.75 183 LYS A CA 1
ATOM 1438 C C . LYS A 1 183 ? -16.376 27.474 25.624 1.00 89.75 183 LYS A C 1
ATOM 1440 O O . LYS A 1 183 ? -16.442 28.555 26.206 1.00 89.75 183 LYS A O 1
ATOM 1445 N N . LEU A 1 184 ? -17.455 26.718 25.415 1.00 86.31 184 LEU A N 1
ATOM 1446 C CA . LEU A 1 184 ? -18.812 27.139 25.774 1.00 86.31 184 LEU A CA 1
ATOM 1447 C C . LEU A 1 184 ? -18.989 27.331 27.293 1.00 86.31 184 LEU A C 1
ATOM 1449 O O . LEU A 1 184 ? -19.678 28.267 27.720 1.00 86.31 184 LEU A O 1
ATOM 1453 N N . LEU A 1 185 ? -18.328 26.486 28.094 1.00 83.69 185 LEU A N 1
ATOM 1454 C CA . LEU A 1 185 ? -18.279 26.579 29.557 1.00 83.69 185 LEU A CA 1
ATOM 1455 C C . LEU A 1 185 ? -17.422 27.762 30.046 1.00 83.69 185 LEU A C 1
ATOM 1457 O O . LEU A 1 185 ? -17.803 28.434 31.001 1.00 83.69 185 LEU A O 1
ATOM 1461 N N . GLN A 1 186 ? -16.295 28.050 29.386 1.00 80.31 186 GLN A N 1
ATOM 1462 C CA . GLN A 1 186 ? -15.356 29.112 29.785 1.00 80.31 186 GLN A CA 1
ATOM 1463 C C . GLN A 1 186 ? -15.806 30.527 29.390 1.00 80.31 186 GLN A C 1
ATOM 1465 O O . GLN A 1 186 ? -15.477 31.485 30.087 1.00 80.31 186 GLN A O 1
ATOM 1470 N N . CYS A 1 187 ? -16.640 30.688 28.358 1.00 61.38 187 CYS A N 1
ATOM 1471 C CA . CYS A 1 187 ? -17.251 31.977 27.991 1.00 61.38 187 CYS A CA 1
ATOM 1472 C C . CYS A 1 187 ? -18.274 32.522 29.027 1.00 61.38 187 CYS A C 1
ATOM 1474 O O . CYS A 1 187 ? -19.138 33.318 28.671 1.00 61.38 187 CYS A O 1
ATOM 1476 N N . GLY A 1 188 ? -18.238 32.066 30.285 1.00 58.44 188 GLY A N 1
ATOM 1477 C CA . GLY A 1 188 ? -19.052 32.550 31.411 1.00 58.44 188 GLY A CA 1
ATOM 1478 C C . GLY A 1 188 ? -18.274 33.367 32.454 1.00 58.44 188 GLY A C 1
ATOM 1479 O O . GLY A 1 188 ? -18.804 33.638 33.530 1.00 58.44 188 GLY A O 1
ATOM 1480 N N . GLY A 1 189 ? -17.020 33.735 32.170 1.00 51.12 189 GLY A N 1
ATOM 1481 C CA . GLY A 1 189 ? -16.171 34.537 33.055 1.00 51.12 189 GLY A CA 1
ATOM 1482 C C . GLY A 1 189 ? -16.563 36.015 33.073 1.00 51.12 189 GLY A C 1
ATOM 1483 O O . GLY A 1 189 ? -15.916 36.833 32.432 1.00 51.12 189 GLY A O 1
ATOM 1484 N N . GLY A 1 190 ? -17.629 36.353 33.796 1.00 54.69 190 GLY A N 1
ATOM 1485 C CA . GLY A 1 190 ? -18.035 37.738 34.039 1.00 54.69 190 GLY A CA 1
ATOM 1486 C C . GLY A 1 190 ? -19.515 37.840 34.378 1.00 54.69 190 GLY A C 1
ATOM 1487 O O . GLY A 1 190 ? -20.346 37.876 33.480 1.00 54.69 190 GLY A O 1
ATOM 1488 N N . CYS A 1 191 ? -19.823 37.835 35.678 1.00 46.50 191 CYS A N 1
ATOM 1489 C CA . CYS A 1 191 ? -21.093 38.215 36.307 1.00 46.50 191 CYS A CA 1
ATOM 1490 C C . CYS A 1 191 ? -22.341 38.256 35.399 1.00 46.50 191 CYS A C 1
ATOM 1492 O O . CYS A 1 191 ? -22.735 39.325 34.947 1.00 46.50 191 CYS A O 1
ATOM 1494 N N . ASN A 1 192 ? -23.036 37.127 35.220 1.00 49.97 192 ASN A N 1
ATOM 1495 C CA . ASN A 1 192 ? -24.494 37.147 35.067 1.00 49.97 192 ASN A CA 1
ATOM 1496 C C . ASN A 1 192 ? -25.108 35.786 35.411 1.00 49.97 192 ASN A C 1
ATOM 1498 O O . ASN A 1 192 ? -24.795 34.762 34.812 1.00 49.97 192 ASN A O 1
ATOM 1502 N N . LYS A 1 193 ? -25.984 35.786 36.420 1.00 58.94 193 LYS A N 1
ATOM 1503 C CA . LYS A 1 193 ? -26.531 34.596 37.092 1.00 58.94 193 LYS A CA 1
ATOM 1504 C C . LYS A 1 193 ? -27.583 33.812 36.292 1.00 58.94 193 LYS A C 1
ATOM 1506 O O . LYS A 1 193 ? -28.132 32.864 36.833 1.00 58.94 193 LYS A O 1
ATOM 1511 N N . ASN A 1 194 ? -27.822 34.126 35.020 1.00 64.62 194 ASN A N 1
ATOM 1512 C CA . ASN A 1 194 ? -28.773 33.393 34.183 1.00 64.62 194 ASN A CA 1
ATOM 1513 C C . ASN A 1 194 ? -28.081 32.902 32.911 1.00 64.62 194 ASN A C 1
ATOM 1515 O O . ASN A 1 194 ? -27.966 33.635 31.930 1.00 64.62 194 ASN A O 1
ATOM 1519 N N . ILE A 1 195 ? -27.618 31.648 32.925 1.00 69.75 195 ILE A N 1
ATOM 1520 C CA . ILE A 1 195 ? -27.239 30.956 31.689 1.00 69.75 195 ILE A CA 1
ATOM 1521 C C . ILE A 1 195 ? -28.519 30.858 30.843 1.00 69.75 195 ILE A C 1
ATOM 1523 O O . ILE A 1 195 ? -29.506 30.303 31.330 1.00 69.75 195 ILE A O 1
ATOM 1527 N N . PRO A 1 196 ? -28.550 31.399 29.611 1.00 81.38 196 PRO A N 1
ATOM 1528 C CA . PRO A 1 196 ? -29.754 31.350 28.796 1.00 81.38 196 PRO A CA 1
ATOM 1529 C C . PRO A 1 196 ? -30.136 29.893 28.517 1.00 81.38 196 PRO A C 1
ATOM 1531 O O . PRO A 1 196 ? -29.265 29.056 28.267 1.00 81.38 196 PRO A O 1
ATOM 1534 N N . ALA A 1 197 ? -31.436 29.589 28.541 1.00 82.75 197 ALA A N 1
ATOM 1535 C CA . ALA A 1 197 ? -31.949 28.229 28.350 1.00 82.75 197 ALA A CA 1
ATOM 1536 C C . ALA A 1 197 ? -31.453 27.589 27.038 1.00 82.75 197 ALA A C 1
ATOM 1538 O O . ALA A 1 197 ? -31.136 26.404 27.011 1.00 82.75 197 ALA A O 1
ATOM 1539 N N . SER A 1 198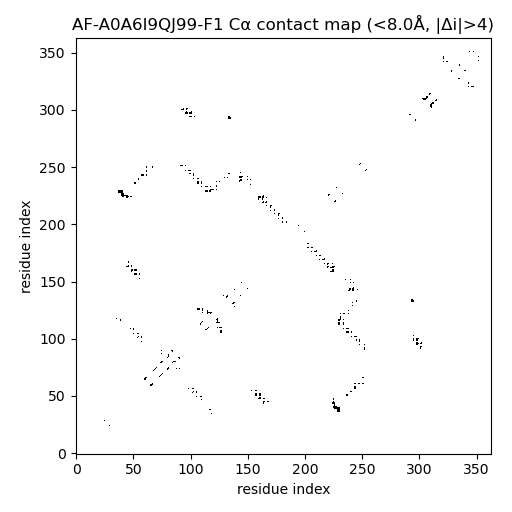 ? -31.278 28.391 25.981 1.00 85.00 198 SER A N 1
ATOM 1540 C CA . SER A 1 198 ? -30.687 27.960 24.707 1.00 85.00 198 SER A CA 1
ATOM 1541 C C . SER A 1 198 ? -29.234 27.488 24.837 1.00 85.00 198 SER A C 1
ATOM 1543 O O . SER A 1 198 ? -28.843 26.515 24.200 1.00 85.00 198 SER A O 1
ATOM 1545 N N . LYS A 1 199 ? -28.428 28.124 25.698 1.00 84.56 199 LYS A N 1
ATOM 1546 C CA . LYS A 1 199 ? -27.045 27.708 25.973 1.00 84.56 199 LYS A CA 1
ATOM 1547 C C . LYS A 1 199 ? -27.002 26.432 26.813 1.00 84.56 199 LYS A C 1
ATOM 1549 O O . LYS A 1 199 ? -26.147 25.590 26.563 1.00 84.56 199 LYS A O 1
ATOM 1554 N N . LEU A 1 200 ? -27.920 26.261 27.769 1.00 86.69 200 LEU A N 1
ATOM 1555 C CA . LEU A 1 200 ? -28.057 25.006 28.522 1.00 86.69 200 LEU A CA 1
ATOM 1556 C C . LEU A 1 200 ? -28.461 23.839 27.611 1.00 86.69 200 LEU A C 1
ATOM 1558 O O . LEU A 1 200 ? -27.872 22.766 27.719 1.00 86.69 200 LEU A O 1
ATOM 1562 N N . ALA A 1 201 ? -29.397 24.064 26.684 1.00 88.88 201 ALA A N 1
ATOM 1563 C CA . ALA A 1 201 ? -29.783 23.074 25.681 1.00 88.88 201 ALA A CA 1
ATOM 1564 C C . ALA A 1 201 ? -28.597 22.689 24.778 1.00 88.88 201 ALA A C 1
ATOM 1566 O O . ALA A 1 201 ? -28.285 21.508 24.657 1.00 88.88 201 ALA A O 1
ATOM 1567 N N . ALA A 1 202 ? -27.857 23.672 24.249 1.00 88.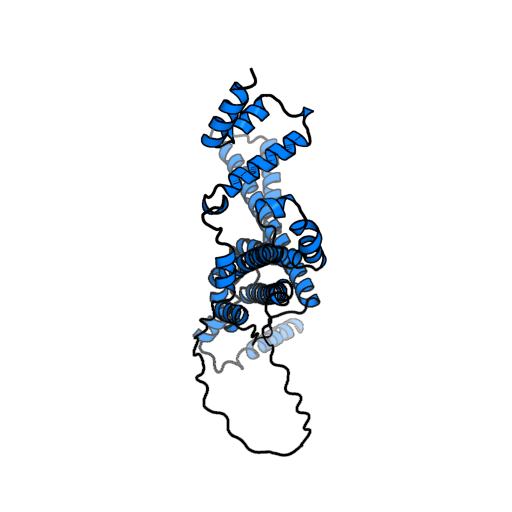88 202 ALA A N 1
ATOM 1568 C CA . ALA A 1 202 ? -26.667 23.419 23.432 1.00 88.88 202 ALA A CA 1
ATOM 1569 C C . ALA A 1 202 ? -25.561 22.658 24.194 1.00 88.88 202 ALA A C 1
ATOM 1571 O O . ALA A 1 202 ? -24.889 21.799 23.626 1.00 88.88 202 ALA A O 1
ATOM 1572 N N . ILE A 1 203 ? -25.373 22.942 25.491 1.00 90.06 203 ILE A N 1
ATOM 1573 C CA . ILE A 1 203 ? -24.451 22.185 26.355 1.00 90.06 203 ILE A CA 1
ATOM 1574 C C . ILE A 1 203 ? -24.911 20.728 26.483 1.00 90.06 203 ILE A C 1
ATOM 1576 O O . ILE A 1 203 ? -24.087 19.828 26.328 1.00 90.06 203 ILE A O 1
ATOM 1580 N N . ALA A 1 204 ? -26.199 20.491 26.744 1.00 90.88 204 ALA A N 1
ATOM 1581 C CA . ALA A 1 204 ? -26.746 19.144 26.895 1.00 90.88 204 ALA A CA 1
ATOM 1582 C C . ALA A 1 204 ? -26.632 18.325 25.595 1.00 90.88 204 ALA A C 1
ATOM 1584 O O . ALA A 1 204 ? -26.191 17.176 25.631 1.00 90.88 204 ALA A O 1
ATOM 1585 N N . GLU A 1 205 ? -26.941 18.929 24.443 1.00 91.81 205 GLU A N 1
ATOM 1586 C CA . GLU A 1 205 ? -26.782 18.299 23.125 1.00 91.81 205 GLU A CA 1
ATOM 1587 C C . GLU A 1 205 ? -25.319 17.937 22.837 1.00 91.81 205 GLU A C 1
ATOM 1589 O O . GLU A 1 205 ? -25.017 16.808 22.441 1.00 91.81 205 GLU A O 1
ATOM 1594 N N . LEU A 1 206 ? -24.381 18.858 23.094 1.00 91.19 206 LEU A N 1
ATOM 1595 C CA . LEU A 1 206 ? -22.949 18.595 22.926 1.00 91.19 206 LEU A CA 1
ATOM 1596 C C . LEU A 1 206 ? -22.448 17.496 23.870 1.00 91.19 206 LEU A C 1
ATOM 1598 O O . LEU A 1 206 ? -21.659 16.647 23.458 1.00 91.19 206 LEU A O 1
ATOM 1602 N N . GLN A 1 207 ? -22.913 17.467 25.121 1.00 94.25 207 GLN A N 1
ATOM 1603 C CA . GLN A 1 207 ? -22.577 16.403 26.071 1.00 94.25 207 GLN A CA 1
ATOM 1604 C C . GLN A 1 207 ? -23.084 15.037 25.600 1.00 94.25 207 GLN A C 1
ATOM 1606 O O . GLN A 1 207 ? -22.347 14.051 25.675 1.00 94.25 207 GLN A O 1
ATOM 1611 N N . GLN A 1 208 ? -24.310 14.980 25.076 1.00 94.94 208 GLN A N 1
ATOM 1612 C CA . GLN A 1 208 ? -24.868 13.761 24.499 1.00 94.94 208 GLN A CA 1
ATOM 1613 C C . GLN A 1 208 ? -24.063 13.305 23.274 1.00 94.94 208 GLN A C 1
ATOM 1615 O O . GLN A 1 208 ? -23.742 12.121 23.163 1.00 94.94 208 GLN A O 1
ATOM 1620 N N . LYS A 1 209 ? -23.673 14.231 22.388 1.00 94.38 209 LYS A N 1
ATOM 1621 C CA . LYS A 1 209 ? -22.817 13.929 21.231 1.00 94.38 209 LYS A CA 1
ATOM 1622 C C . LYS A 1 209 ? -21.464 13.351 21.660 1.00 94.38 209 LYS A C 1
ATOM 1624 O O . LYS A 1 209 ? -21.073 12.298 21.164 1.00 94.38 209 LYS A O 1
ATOM 1629 N N . ILE A 1 210 ? -20.793 13.983 22.627 1.00 95.94 210 ILE A N 1
ATOM 1630 C CA . ILE A 1 210 ? -19.515 13.504 23.179 1.00 95.94 210 ILE A CA 1
ATOM 1631 C C . ILE A 1 210 ? -19.669 12.099 23.768 1.00 95.94 210 ILE A C 1
ATOM 1633 O O . ILE A 1 210 ? -18.803 11.249 23.569 1.00 95.94 210 ILE A O 1
ATOM 1637 N N . PHE A 1 211 ? -20.762 11.825 24.486 1.00 96.19 211 PHE A N 1
ATOM 1638 C CA . PHE A 1 211 ? -21.012 10.497 25.045 1.00 96.19 211 PHE A CA 1
ATOM 1639 C C . PHE A 1 211 ? -21.083 9.419 23.955 1.00 96.19 211 PHE A C 1
ATOM 1641 O O . PHE A 1 211 ? -20.415 8.388 24.074 1.00 96.19 211 PHE A O 1
ATOM 1648 N N . TRP A 1 212 ? -21.836 9.671 22.880 1.00 93.69 212 TRP A N 1
ATOM 1649 C CA . TRP A 1 212 ? -21.936 8.742 21.754 1.00 93.69 212 TRP A CA 1
ATOM 1650 C C . TRP A 1 212 ? -20.603 8.562 21.028 1.00 93.69 212 TRP A C 1
ATOM 1652 O O . TRP A 1 212 ? -20.169 7.427 20.838 1.00 93.69 212 TRP A O 1
ATOM 1662 N N . GLN A 1 213 ? -19.902 9.655 20.719 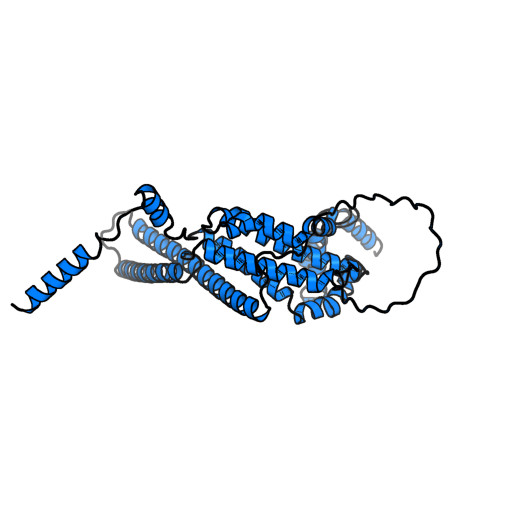1.00 93.69 213 GLN A N 1
ATOM 1663 C CA . GLN A 1 213 ? -18.585 9.602 20.075 1.00 93.69 213 GLN A CA 1
ATOM 1664 C C . GLN A 1 213 ? -17.563 8.819 20.913 1.00 93.69 213 GLN A C 1
ATOM 1666 O O . GLN A 1 213 ? -16.774 8.048 20.374 1.00 93.69 213 GLN A O 1
ATOM 1671 N N . ARG A 1 214 ? -17.596 8.927 22.249 1.00 96.00 214 ARG A N 1
ATOM 1672 C CA . ARG A 1 214 ? -16.734 8.107 23.120 1.00 96.00 214 ARG A CA 1
ATOM 1673 C C . ARG A 1 214 ? -17.008 6.610 22.985 1.00 96.00 214 ARG A C 1
ATOM 1675 O O . ARG A 1 214 ? -16.059 5.825 23.051 1.00 96.00 214 ARG A O 1
ATOM 1682 N N . GLN A 1 215 ? -18.271 6.207 22.839 1.00 95.94 215 GLN A N 1
ATOM 1683 C CA . GLN A 1 215 ? -18.613 4.799 22.619 1.00 95.94 215 GLN A CA 1
ATOM 1684 C C . GLN A 1 215 ? -18.158 4.330 21.240 1.00 95.94 215 GLN A C 1
ATOM 1686 O O . GLN A 1 215 ? -17.563 3.258 21.143 1.00 95.94 215 GLN A O 1
ATOM 1691 N N . GLU A 1 216 ? -18.344 5.156 20.212 1.00 94.62 216 GLU A N 1
ATOM 1692 C CA . GLU A 1 216 ? -17.900 4.836 18.856 1.00 94.62 216 GLU A CA 1
ATOM 1693 C C . GLU A 1 216 ? -16.376 4.681 18.786 1.00 94.62 216 GLU A C 1
ATOM 1695 O O . GLU A 1 216 ? -15.873 3.650 18.347 1.00 94.62 216 GLU A O 1
ATOM 1700 N N . VAL A 1 217 ? -15.610 5.620 19.354 1.00 96.50 217 VAL A N 1
ATOM 1701 C CA . VAL A 1 217 ? -14.143 5.509 19.455 1.00 96.50 217 VAL A CA 1
ATOM 1702 C C . VAL A 1 217 ? -13.731 4.235 20.199 1.00 96.50 217 VAL A C 1
ATOM 1704 O O . VAL A 1 217 ? -12.753 3.580 19.830 1.00 96.50 217 VAL A O 1
ATOM 1707 N N . LYS A 1 218 ? -14.458 3.848 21.252 1.00 95.56 218 LYS A N 1
ATOM 1708 C CA . LYS A 1 218 ? -14.179 2.612 21.994 1.00 95.56 218 LYS A CA 1
ATOM 1709 C C . LYS A 1 218 ? -14.432 1.371 21.137 1.00 95.56 218 LYS A C 1
ATOM 1711 O O . LYS A 1 218 ? -13.605 0.459 21.164 1.00 95.56 218 LYS A O 1
ATOM 1716 N N . TYR A 1 219 ? -15.526 1.344 20.381 1.00 95.69 219 TYR A N 1
ATOM 1717 C CA . TYR A 1 219 ? -15.836 0.276 19.434 1.00 95.69 219 TYR A CA 1
ATOM 1718 C C . TYR A 1 219 ? -14.783 0.196 18.320 1.00 95.69 219 TYR A C 1
ATOM 1720 O O . TYR A 1 219 ? -14.195 -0.864 18.096 1.00 95.69 219 TYR A O 1
ATOM 1728 N N . LEU A 1 220 ? -14.446 1.326 17.697 1.00 95.50 220 LEU A N 1
ATOM 1729 C CA . LEU A 1 220 ? -13.454 1.403 16.626 1.00 95.50 220 LEU A CA 1
ATOM 1730 C C . LEU A 1 220 ? -12.053 0.989 17.091 1.00 95.50 220 LEU A C 1
ATOM 1732 O O . LEU A 1 220 ? -11.331 0.317 16.357 1.00 95.50 220 LEU A O 1
ATOM 1736 N N . LYS A 1 221 ? -11.657 1.282 18.336 1.00 95.12 221 LYS A N 1
ATOM 1737 C CA . LYS A 1 221 ? -10.399 0.754 18.903 1.00 95.12 221 LYS A CA 1
ATOM 1738 C C . LYS A 1 221 ? -10.373 -0.776 18.973 1.00 95.12 221 LYS A C 1
ATOM 1740 O O . LYS A 1 221 ? -9.308 -1.372 18.827 1.00 95.12 221 LYS A O 1
ATOM 1745 N N . GLN A 1 222 ? -11.518 -1.420 19.187 1.00 92.56 222 GLN A N 1
ATOM 1746 C CA . GLN A 1 222 ? -11.617 -2.882 19.269 1.00 92.56 222 GLN A CA 1
ATOM 1747 C C . GLN A 1 222 ? -11.653 -3.555 17.894 1.00 92.56 222 GLN A C 1
ATOM 1749 O O . GLN A 1 222 ? -11.224 -4.698 17.770 1.00 92.56 222 GLN A O 1
ATOM 1754 N N . THR A 1 223 ? -12.146 -2.870 16.865 1.00 92.44 223 THR A N 1
ATOM 1755 C CA . THR A 1 223 ? -12.281 -3.435 15.513 1.00 92.44 223 THR A CA 1
ATOM 1756 C C . THR A 1 223 ? -11.130 -3.072 14.572 1.00 92.44 223 THR A C 1
ATOM 1758 O O . THR A 1 223 ? -10.874 -3.801 13.613 1.00 92.44 223 THR A O 1
ATOM 1761 N N . SER A 1 224 ? -10.411 -1.985 14.855 1.00 95.75 224 SER A N 1
ATOM 1762 C CA . SER A 1 224 ? -9.270 -1.504 14.067 1.00 95.75 224 SER A CA 1
ATOM 1763 C C . SER A 1 224 ? -7.938 -2.165 14.444 1.00 95.75 224 SER A C 1
ATOM 1765 O O . SER A 1 224 ? -7.843 -3.022 15.329 1.00 95.75 224 SER A O 1
ATOM 1767 N N . LEU A 1 225 ? -6.861 -1.716 13.790 1.00 95.38 225 LEU A N 1
ATOM 1768 C CA . LEU A 1 225 ? -5.489 -2.119 14.106 1.00 95.38 225 LEU A CA 1
ATOM 1769 C C . LEU A 1 225 ? -5.069 -1.767 15.537 1.00 95.38 225 LEU A C 1
ATOM 1771 O O . LEU A 1 225 ? -4.135 -2.379 16.048 1.00 95.38 225 LEU A O 1
ATOM 1775 N N . TRP A 1 226 ? -5.762 -0.833 16.199 1.00 95.62 226 TRP A N 1
ATOM 1776 C CA . TRP A 1 226 ? -5.415 -0.368 17.542 1.00 95.62 226 TRP A CA 1
ATOM 1777 C C . TRP A 1 226 ? -5.331 -1.504 18.561 1.00 95.62 226 TRP A C 1
ATOM 1779 O O . TRP A 1 226 ? -4.454 -1.473 19.416 1.00 95.62 226 TRP A O 1
ATOM 1789 N N . SER A 1 227 ? -6.215 -2.502 18.474 1.00 92.75 227 SER A N 1
ATOM 1790 C CA . SER A 1 227 ? -6.263 -3.651 19.393 1.00 92.75 227 SER A CA 1
ATOM 1791 C C . SER A 1 227 ? -5.531 -4.897 18.882 1.00 92.75 227 SER A C 1
ATOM 1793 O O . SER A 1 227 ? -5.477 -5.914 19.578 1.00 92.75 227 SER A O 1
ATOM 1795 N N . CYS A 1 228 ? -4.954 -4.839 17.679 1.00 92.81 228 CYS A N 1
ATOM 1796 C CA . CYS A 1 228 ? -4.217 -5.957 17.103 1.00 92.81 228 CYS A CA 1
ATOM 1797 C C . CYS A 1 228 ? -2.856 -6.142 17.785 1.00 92.81 228 CYS A C 1
ATOM 1799 O O . CYS A 1 228 ? -2.295 -5.219 18.374 1.00 92.81 228 CYS A O 1
ATOM 1801 N N . THR A 1 229 ? -2.305 -7.350 17.685 1.00 92.75 229 THR A N 1
ATOM 1802 C CA . THR A 1 229 ? -0.986 -7.674 18.246 1.00 92.75 229 THR A CA 1
ATOM 1803 C C . THR A 1 229 ? 0.099 -7.420 17.215 1.00 92.75 229 THR A C 1
ATOM 1805 O O . THR A 1 229 ? -0.150 -7.605 16.017 1.00 92.75 229 THR A O 1
ATOM 1808 N N . PHE A 1 230 ? 1.311 -7.082 17.665 1.00 92.31 230 PHE A N 1
ATOM 1809 C CA . PHE A 1 230 ? 2.450 -6.929 16.753 1.00 92.31 230 PHE A CA 1
ATOM 1810 C C . PHE A 1 230 ? 2.652 -8.175 15.884 1.00 92.31 230 PHE A C 1
ATOM 1812 O O . PHE A 1 230 ? 2.685 -8.038 14.667 1.00 92.31 230 PHE A O 1
ATOM 1819 N N . ASP A 1 231 ? 2.625 -9.383 16.460 1.00 92.12 231 ASP A N 1
ATOM 1820 C CA . ASP A 1 231 ? 2.782 -10.629 15.691 1.00 92.12 231 ASP A CA 1
ATOM 1821 C C . ASP A 1 231 ? 1.769 -10.756 14.546 1.00 92.12 231 ASP A C 1
ATOM 1823 O O . ASP A 1 231 ? 2.122 -11.096 13.419 1.00 92.12 231 ASP A O 1
ATOM 1827 N N . THR A 1 232 ? 0.491 -10.452 14.807 1.00 92.88 232 THR A N 1
ATOM 1828 C CA . THR A 1 232 ? -0.558 -10.581 13.785 1.00 92.88 232 THR A CA 1
ATOM 1829 C C . THR A 1 232 ? -0.387 -9.589 12.642 1.00 92.88 232 THR A C 1
ATOM 1831 O O . THR A 1 232 ? -0.673 -9.924 11.492 1.00 92.88 232 THR A O 1
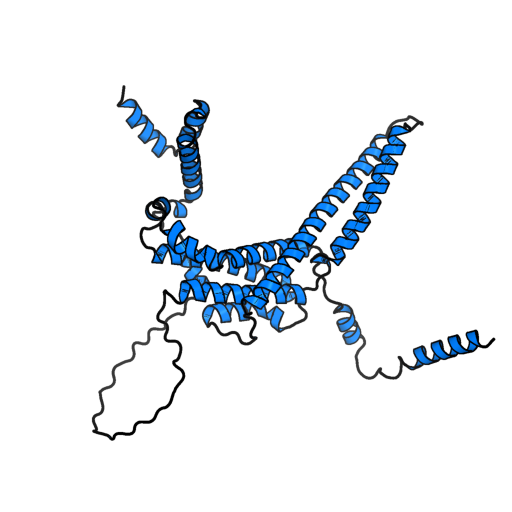ATOM 1834 N N . VAL A 1 233 ? 0.068 -8.378 12.957 1.00 94.31 233 VAL A N 1
ATOM 1835 C CA . VAL A 1 233 ? 0.268 -7.303 11.986 1.00 94.31 233 VAL A CA 1
ATOM 1836 C C . VAL A 1 233 ? 1.551 -7.523 11.196 1.00 94.31 233 VAL A C 1
ATOM 1838 O O . VAL A 1 233 ? 1.519 -7.475 9.970 1.00 94.31 233 VAL A O 1
ATOM 1841 N N . VAL A 1 234 ? 2.657 -7.820 11.876 1.00 93.50 234 VAL A N 1
ATOM 1842 C CA . VAL A 1 234 ? 3.960 -8.052 11.245 1.00 93.50 234 VAL A CA 1
ATOM 1843 C C . VAL A 1 234 ? 3.924 -9.311 10.393 1.00 93.50 234 VAL A C 1
ATOM 1845 O O . VAL A 1 234 ? 4.388 -9.267 9.264 1.00 93.50 234 VAL A O 1
ATOM 1848 N N . SER A 1 235 ? 3.278 -10.393 10.839 1.00 93.00 235 SER A N 1
ATOM 1849 C CA . SER A 1 235 ? 3.072 -11.581 9.999 1.00 93.00 235 SER A CA 1
ATOM 1850 C C . SER A 1 235 ? 2.271 -11.262 8.730 1.00 93.00 235 SER A C 1
ATOM 1852 O O . SER A 1 235 ? 2.594 -11.749 7.645 1.00 93.00 235 SER A O 1
ATOM 1854 N N . LEU A 1 236 ? 1.236 -10.419 8.840 1.00 95.69 236 LEU A N 1
ATOM 1855 C CA . LEU A 1 236 ? 0.432 -10.005 7.691 1.00 95.69 236 LEU A CA 1
ATOM 1856 C C . LEU A 1 236 ? 1.245 -9.160 6.703 1.00 95.69 236 LEU A C 1
ATOM 1858 O O . LEU A 1 236 ? 1.180 -9.427 5.505 1.00 95.69 236 LEU A O 1
ATOM 1862 N N . LEU A 1 237 ? 2.010 -8.183 7.198 1.00 95.38 237 LEU A N 1
ATOM 1863 C CA . LEU A 1 237 ? 2.880 -7.334 6.383 1.00 95.38 237 LEU A CA 1
ATOM 1864 C C . LEU A 1 237 ? 4.012 -8.146 5.750 1.00 95.38 237 LEU A C 1
ATOM 1866 O O . LEU A 1 237 ? 4.161 -8.102 4.538 1.00 95.38 237 LEU A O 1
ATOM 1870 N N . ALA A 1 238 ? 4.738 -8.951 6.527 1.00 93.56 238 ALA A N 1
ATOM 1871 C CA . ALA A 1 238 ? 5.869 -9.747 6.057 1.00 93.56 238 ALA A CA 1
ATOM 1872 C C . ALA A 1 238 ? 5.472 -10.693 4.919 1.00 93.56 238 ALA A C 1
ATOM 1874 O O . ALA A 1 238 ? 6.033 -10.625 3.829 1.00 93.56 238 ALA A O 1
ATOM 1875 N N . ARG A 1 239 ? 4.443 -11.523 5.122 1.00 94.75 239 ARG A N 1
ATOM 1876 C CA . ARG A 1 239 ? 3.981 -12.467 4.088 1.00 94.75 239 ARG A CA 1
ATOM 1877 C C . ARG A 1 239 ? 3.484 -11.757 2.829 1.00 94.75 239 ARG A C 1
ATOM 1879 O O . ARG A 1 239 ? 3.712 -12.225 1.713 1.00 94.75 239 ARG A O 1
ATOM 1886 N N . SER A 1 240 ? 2.826 -10.613 3.007 1.00 96.69 240 SER A N 1
ATOM 1887 C CA . SER A 1 240 ? 2.388 -9.773 1.893 1.00 96.69 240 SER A CA 1
ATOM 1888 C C . SER A 1 240 ? 3.590 -9.201 1.135 1.00 96.69 240 SER A C 1
ATOM 1890 O O . SER A 1 240 ? 3.629 -9.313 -0.084 1.00 96.69 240 SER A O 1
ATOM 1892 N N . SER A 1 241 ? 4.608 -8.687 1.832 1.00 95.81 241 SER A N 1
ATOM 1893 C CA . SER A 1 241 ? 5.838 -8.167 1.225 1.00 95.81 241 SER A CA 1
ATOM 1894 C C . SER A 1 241 ? 6.604 -9.233 0.445 1.00 95.81 241 SER A C 1
ATOM 1896 O O . SER A 1 241 ? 7.014 -8.975 -0.682 1.00 95.81 241 SER A O 1
ATOM 1898 N N . PHE A 1 242 ? 6.739 -10.448 0.987 1.00 95.44 242 PHE A N 1
ATOM 1899 C CA . PHE A 1 242 ? 7.343 -11.583 0.275 1.00 95.44 242 PHE A CA 1
ATOM 1900 C C . PHE A 1 242 ? 6.591 -11.901 -1.018 1.00 95.44 242 PHE A C 1
ATOM 1902 O O . PHE A 1 242 ? 7.193 -12.060 -2.076 1.00 95.44 242 PHE A O 1
ATOM 1909 N N . THR A 1 243 ? 5.261 -11.953 -0.943 1.00 96.31 243 THR A N 1
ATOM 1910 C CA . THR A 1 243 ? 4.415 -12.260 -2.103 1.00 96.31 243 THR A CA 1
ATOM 1911 C C . THR A 1 243 ? 4.495 -11.167 -3.168 1.00 96.31 243 THR A C 1
ATOM 1913 O O . THR A 1 243 ? 4.575 -11.464 -4.358 1.00 96.31 243 THR A O 1
ATOM 1916 N N . VAL A 1 244 ? 4.511 -9.901 -2.750 1.00 96.94 244 VAL A N 1
ATOM 1917 C CA . VAL A 1 244 ? 4.661 -8.752 -3.647 1.00 96.94 244 VAL A CA 1
ATOM 1918 C C . VAL A 1 244 ? 6.036 -8.762 -4.317 1.00 96.94 244 VAL A C 1
ATOM 1920 O O . VAL A 1 244 ? 6.103 -8.630 -5.533 1.00 96.94 244 VAL A O 1
ATOM 1923 N N . LEU A 1 245 ? 7.119 -9.009 -3.573 1.00 95.25 245 LEU A N 1
ATOM 1924 C CA . LEU A 1 245 ? 8.467 -9.121 -4.142 1.00 95.25 245 LEU A CA 1
ATOM 1925 C C . LEU A 1 245 ? 8.573 -10.284 -5.136 1.00 95.25 245 LEU A C 1
ATOM 1927 O O . LEU A 1 245 ? 9.107 -10.113 -6.230 1.00 95.25 245 LEU A O 1
ATOM 1931 N N . ALA A 1 246 ? 8.020 -11.450 -4.789 1.00 94.00 246 ALA A N 1
ATOM 1932 C CA . ALA A 1 246 ? 7.959 -12.597 -5.692 1.00 94.00 246 ALA A CA 1
ATOM 1933 C C . ALA A 1 246 ? 7.243 -12.235 -7.000 1.00 94.00 246 ALA A C 1
ATOM 1935 O O . ALA A 1 246 ? 7.692 -12.607 -8.083 1.00 94.00 246 ALA A O 1
ATOM 1936 N N . ARG A 1 247 ? 6.152 -11.466 -6.907 1.00 94.56 247 ARG A N 1
ATOM 1937 C CA . ARG A 1 247 ? 5.394 -11.000 -8.066 1.00 94.56 247 ARG A CA 1
ATOM 1938 C C . ARG A 1 247 ? 6.160 -9.969 -8.898 1.00 94.56 247 ARG A C 1
ATOM 1940 O O . ARG A 1 247 ? 6.131 -10.080 -10.117 1.00 94.56 247 ARG A O 1
ATOM 1947 N N . ILE A 1 248 ? 6.862 -9.018 -8.276 1.00 94.06 248 ILE A N 1
ATOM 1948 C CA . ILE A 1 248 ? 7.736 -8.062 -8.982 1.00 94.06 248 ILE A CA 1
ATOM 1949 C C . ILE A 1 248 ? 8.790 -8.828 -9.784 1.00 94.06 248 ILE A C 1
ATOM 1951 O O . ILE A 1 248 ? 8.891 -8.650 -10.995 1.00 94.06 248 ILE A O 1
ATOM 1955 N N . LYS A 1 249 ? 9.505 -9.757 -9.138 1.00 91.31 249 LYS A N 1
ATOM 1956 C CA . LYS A 1 249 ? 10.492 -10.608 -9.813 1.00 91.31 249 LYS A CA 1
ATOM 1957 C C . LYS A 1 249 ? 9.867 -11.414 -10.953 1.00 91.31 249 LYS A C 1
ATOM 1959 O O . LYS A 1 249 ? 10.447 -11.508 -12.029 1.00 91.31 249 LYS A O 1
ATOM 1964 N N . GLN A 1 250 ? 8.665 -11.952 -10.751 1.00 90.75 250 GLN A N 1
ATOM 1965 C CA . GLN A 1 250 ? 7.958 -12.703 -11.786 1.00 90.75 250 GLN A CA 1
ATOM 1966 C C . GLN A 1 250 ? 7.621 -11.849 -13.017 1.00 90.75 250 GLN A C 1
ATOM 1968 O O . GLN A 1 250 ? 7.739 -12.334 -14.137 1.00 90.75 250 GLN A O 1
ATOM 1973 N N . VAL A 1 251 ? 7.173 -10.611 -12.809 1.00 90.50 251 VAL A N 1
ATOM 1974 C CA . VAL A 1 251 ? 6.722 -9.723 -13.889 1.00 90.50 251 VAL A CA 1
ATOM 1975 C C . VAL A 1 251 ? 7.898 -9.093 -14.633 1.00 90.50 251 VAL A C 1
ATOM 1977 O O . VAL A 1 251 ? 7.868 -9.027 -15.856 1.00 90.50 251 VAL A O 1
ATOM 1980 N N . PHE A 1 252 ? 8.928 -8.650 -13.910 1.00 87.19 252 PHE A N 1
ATOM 1981 C CA . PHE A 1 252 ? 10.000 -7.835 -14.483 1.00 87.19 252 PHE A CA 1
ATOM 1982 C C . PHE A 1 252 ? 11.311 -8.598 -14.694 1.00 87.19 252 PHE A C 1
ATOM 1984 O O . PHE A 1 252 ? 12.001 -8.338 -15.666 1.00 87.19 252 PHE A O 1
ATOM 1991 N N . VAL A 1 253 ? 11.671 -9.563 -13.843 1.00 73.38 253 VAL A N 1
ATOM 1992 C CA . VAL A 1 253 ? 13.010 -10.194 -13.891 1.00 73.38 253 VAL A CA 1
ATOM 1993 C C . VAL A 1 253 ? 13.034 -11.443 -14.775 1.00 73.38 253 VAL A C 1
ATOM 1995 O O . VAL A 1 253 ? 14.025 -11.696 -15.454 1.00 73.38 253 VAL A O 1
ATOM 1998 N N . ILE A 1 254 ? 11.921 -12.183 -14.868 1.00 60.47 254 ILE A N 1
ATOM 1999 C CA . ILE A 1 254 ? 11.821 -13.374 -15.741 1.00 60.47 254 ILE A CA 1
ATOM 2000 C C . ILE A 1 254 ? 12.006 -13.019 -17.235 1.00 60.47 254 ILE A C 1
ATOM 2002 O O . ILE A 1 254 ? 12.331 -13.895 -18.034 1.00 60.47 254 ILE A O 1
ATOM 2006 N N . GLY A 1 255 ? 11.857 -11.745 -17.618 1.00 50.38 255 GLY A N 1
ATOM 2007 C CA . GLY A 1 255 ? 12.132 -11.261 -18.975 1.00 50.38 255 GLY A CA 1
ATOM 2008 C C . GLY A 1 255 ? 13.557 -10.748 -19.222 1.00 50.38 255 GLY A C 1
ATOM 2009 O O . GLY A 1 255 ? 13.944 -10.648 -20.382 1.00 50.38 255 GLY A O 1
ATOM 2010 N N . PHE A 1 256 ? 14.332 -10.431 -18.175 1.00 46.72 256 PHE A N 1
ATOM 2011 C CA . PHE A 1 256 ? 15.580 -9.662 -18.309 1.00 46.72 256 PHE A CA 1
ATOM 2012 C C . PHE A 1 256 ? 16.862 -10.432 -18.005 1.00 46.72 256 PHE A C 1
ATOM 2014 O O . PHE A 1 256 ? 17.917 -10.049 -18.507 1.00 46.72 256 PHE A O 1
ATOM 2021 N N . GLU A 1 257 ? 16.803 -11.549 -17.281 1.00 40.03 257 GLU A N 1
ATOM 2022 C CA . GLU A 1 257 ? 18.004 -12.328 -16.988 1.00 40.03 257 GLU A CA 1
ATOM 2023 C C . GLU A 1 257 ? 17.792 -13.816 -17.256 1.00 40.03 257 GLU A C 1
ATOM 2025 O O . GLU A 1 257 ? 17.048 -14.529 -16.581 1.00 40.03 257 GLU A O 1
ATOM 2030 N N . SER A 1 258 ? 18.523 -14.294 -18.263 1.00 37.00 258 SER A N 1
ATOM 2031 C CA . SER A 1 258 ? 18.870 -15.699 -18.424 1.00 37.00 258 SER A CA 1
ATOM 2032 C C . SER A 1 258 ? 19.773 -16.127 -17.264 1.00 37.00 258 SER A C 1
ATOM 2034 O O . SER A 1 258 ? 20.969 -16.329 -17.447 1.00 37.00 258 SER A O 1
ATOM 2036 N N . TYR A 1 259 ? 19.212 -16.282 -16.067 1.00 35.28 259 TYR A N 1
ATOM 2037 C CA . TYR A 1 259 ? 19.848 -17.082 -15.031 1.00 35.28 259 TYR A CA 1
ATOM 2038 C C . TYR A 1 259 ? 19.427 -18.537 -15.220 1.00 35.28 259 TYR A C 1
ATOM 2040 O O . TYR A 1 259 ? 18.228 -18.829 -15.293 1.00 35.28 259 TYR A O 1
ATOM 2048 N N . PRO A 1 260 ? 20.378 -19.481 -15.309 1.00 36.03 260 PRO A N 1
ATOM 2049 C CA . PRO A 1 260 ? 20.045 -20.888 -15.354 1.00 36.03 260 PRO A CA 1
ATOM 2050 C C . PRO A 1 260 ? 19.480 -21.285 -13.989 1.00 36.03 260 PRO A C 1
ATOM 2052 O O . PRO A 1 260 ? 20.215 -21.594 -13.055 1.00 36.03 260 PRO A O 1
ATOM 2055 N N . LEU A 1 261 ? 18.151 -21.312 -13.876 1.00 33.19 261 LEU A N 1
ATOM 2056 C CA . LEU A 1 261 ? 17.495 -22.142 -12.875 1.00 33.19 261 LEU A CA 1
ATOM 2057 C C . LEU A 1 261 ? 18.059 -23.562 -13.030 1.00 33.19 261 LEU A C 1
ATOM 2059 O O . LEU A 1 261 ? 18.134 -24.059 -14.163 1.00 33.19 261 LEU A O 1
ATOM 2063 N N . PRO A 1 262 ? 18.475 -24.221 -11.935 1.00 36.16 262 PRO A N 1
ATOM 2064 C CA . PRO A 1 262 ? 19.016 -25.562 -12.009 1.00 36.16 262 PRO A CA 1
ATOM 2065 C C . PRO A 1 262 ? 17.926 -26.460 -12.584 1.00 36.16 262 PRO A C 1
ATOM 2067 O O . PRO A 1 262 ? 16.922 -26.754 -11.931 1.00 36.16 262 PRO A O 1
ATOM 2070 N N . ARG A 1 263 ? 18.111 -26.870 -13.845 1.00 34.56 263 ARG A N 1
ATOM 2071 C CA . ARG A 1 263 ? 17.342 -27.960 -14.435 1.00 34.56 263 ARG A CA 1
ATOM 2072 C C . ARG A 1 263 ? 17.472 -29.125 -13.469 1.00 34.56 263 ARG A C 1
ATOM 2074 O O . ARG A 1 263 ? 18.572 -29.620 -13.234 1.00 34.56 263 ARG A O 1
ATOM 2081 N N . SER A 1 264 ? 16.341 -29.526 -12.904 1.00 32.75 264 SER A N 1
ATOM 2082 C CA . SER A 1 264 ? 16.196 -30.779 -12.183 1.00 32.75 264 SER A CA 1
ATOM 2083 C C . SER A 1 264 ? 16.913 -31.876 -12.965 1.00 32.75 264 SER A C 1
ATOM 2085 O O . SER A 1 264 ? 16.604 -32.092 -14.140 1.00 32.75 264 SER A O 1
ATOM 2087 N N . LEU A 1 265 ? 17.874 -32.534 -12.319 1.00 36.38 265 LEU A N 1
ATOM 2088 C CA . LEU A 1 265 ? 18.571 -33.703 -12.837 1.00 36.38 265 LEU A CA 1
ATOM 2089 C C . LEU A 1 265 ? 17.543 -34.803 -13.139 1.00 36.38 265 LEU A C 1
ATOM 2091 O O . LEU A 1 265 ? 17.212 -35.609 -12.276 1.00 36.38 265 LEU A O 1
ATOM 2095 N N . SER A 1 266 ? 17.031 -34.843 -14.369 1.00 33.53 266 SER A N 1
ATOM 2096 C CA . SER A 1 266 ? 16.496 -36.076 -14.936 1.00 33.53 266 SER A CA 1
ATOM 2097 C C . SER A 1 266 ? 17.673 -36.846 -15.504 1.00 33.53 266 SER A C 1
ATOM 2099 O O . SER A 1 266 ? 18.098 -36.646 -16.639 1.00 33.53 266 SER A O 1
ATOM 2101 N N . ILE A 1 267 ? 18.224 -37.707 -14.653 1.00 35.31 267 ILE A N 1
ATOM 2102 C CA . ILE A 1 267 ? 19.075 -38.818 -15.052 1.00 35.31 267 ILE A CA 1
ATOM 2103 C C . ILE A 1 267 ? 18.242 -39.680 -16.004 1.00 35.31 267 ILE A C 1
ATOM 2105 O O . ILE A 1 267 ? 17.311 -40.368 -15.596 1.00 35.31 267 ILE A O 1
ATOM 2109 N N . SER A 1 268 ? 18.555 -39.622 -17.291 1.00 32.12 268 SER A N 1
ATOM 2110 C CA . SER A 1 268 ? 18.232 -40.686 -18.235 1.00 32.12 268 SER A CA 1
ATOM 2111 C C . SER A 1 268 ? 19.550 -41.135 -18.833 1.00 32.12 268 SER A C 1
ATOM 2113 O O . SER A 1 268 ? 20.187 -40.429 -19.610 1.00 32.12 268 SER A O 1
ATOM 2115 N N . ALA A 1 269 ? 19.999 -42.283 -18.340 1.00 35.00 269 ALA A N 1
ATOM 2116 C CA . ALA A 1 269 ? 21.207 -42.947 -18.766 1.00 35.00 269 ALA A CA 1
ATOM 2117 C C . ALA A 1 269 ? 21.012 -43.502 -20.181 1.00 35.00 269 ALA A C 1
ATOM 2119 O O . ALA A 1 269 ? 20.233 -44.428 -20.389 1.00 35.00 269 ALA A O 1
ATOM 2120 N N . THR A 1 270 ? 21.773 -42.979 -21.135 1.00 34.34 270 THR A N 1
ATOM 2121 C CA . THR A 1 270 ? 22.118 -43.701 -22.361 1.00 34.34 270 THR A CA 1
ATOM 2122 C C . THR A 1 270 ? 23.628 -43.857 -22.392 1.00 34.34 270 THR A C 1
ATOM 2124 O O . THR A 1 270 ? 24.375 -42.899 -22.565 1.00 34.34 270 THR A O 1
ATOM 2127 N N . VAL A 1 271 ? 24.043 -45.093 -22.130 1.00 33.75 271 VAL A N 1
ATOM 2128 C CA . VAL A 1 271 ? 25.409 -45.611 -22.168 1.00 33.75 271 VAL A CA 1
ATOM 2129 C C . VAL A 1 271 ? 25.864 -45.694 -23.623 1.00 33.75 271 VAL A C 1
ATOM 2131 O O . VAL A 1 271 ? 25.216 -46.395 -24.389 1.00 33.75 271 VAL A O 1
ATOM 2134 N N . TYR A 1 272 ? 26.978 -45.054 -23.986 1.00 32.09 272 TYR A N 1
ATOM 2135 C CA . TYR A 1 272 ? 27.854 -45.493 -25.085 1.00 32.09 272 TYR A CA 1
ATOM 2136 C C . TYR A 1 272 ? 29.322 -45.124 -24.763 1.00 32.09 272 TYR A C 1
ATOM 2138 O O . TYR A 1 272 ? 29.542 -44.140 -24.054 1.00 32.09 272 TYR A O 1
ATOM 2146 N N . PRO A 1 273 ? 30.316 -45.934 -25.184 1.00 39.78 273 PRO A N 1
ATOM 2147 C CA . PRO A 1 273 ? 31.620 -46.019 -24.534 1.00 39.78 273 PRO A CA 1
ATOM 2148 C C . PRO A 1 273 ? 32.723 -45.172 -25.193 1.00 39.78 273 PRO A C 1
ATOM 2150 O O . PRO A 1 273 ? 32.607 -44.725 -26.330 1.00 39.78 273 PRO A O 1
ATOM 2153 N N . SER A 1 274 ? 33.790 -45.000 -24.408 1.00 33.78 274 SER A N 1
ATOM 2154 C CA . SER A 1 274 ? 35.009 -44.206 -24.586 1.00 33.78 274 SER A CA 1
ATOM 2155 C C . SER A 1 274 ? 35.695 -44.198 -25.953 1.00 33.78 274 SER A C 1
ATOM 2157 O O . SER A 1 274 ? 35.877 -45.234 -26.589 1.00 33.78 274 SER A O 1
ATOM 2159 N N . SER A 1 275 ? 36.308 -43.048 -26.242 1.00 34.34 275 SER A N 1
ATOM 2160 C CA . SER A 1 275 ? 37.645 -42.974 -26.841 1.00 34.34 275 SER A CA 1
ATOM 2161 C C . SER A 1 275 ? 38.443 -41.837 -26.189 1.00 34.34 275 SER A C 1
ATOM 2163 O O . SER A 1 275 ? 37.969 -40.704 -26.112 1.00 34.34 275 SER A O 1
ATOM 2165 N N . ASP A 1 276 ? 39.626 -42.191 -25.690 1.00 38.38 276 ASP A N 1
ATOM 2166 C CA . ASP A 1 276 ? 40.559 -41.396 -24.891 1.00 38.38 276 ASP A CA 1
ATOM 2167 C C . ASP A 1 276 ? 41.120 -40.154 -25.604 1.00 38.38 276 ASP A C 1
ATOM 2169 O O . ASP A 1 276 ? 41.580 -40.236 -26.742 1.00 38.38 276 ASP A O 1
ATOM 2173 N N . THR A 1 277 ? 41.167 -39.013 -24.904 1.00 39.06 277 THR A N 1
ATOM 2174 C CA . THR A 1 277 ? 42.225 -37.976 -25.005 1.00 39.06 277 THR A CA 1
ATOM 2175 C C . THR A 1 277 ? 42.022 -36.891 -23.928 1.00 39.06 277 THR A C 1
ATOM 2177 O O . THR A 1 277 ? 40.914 -36.367 -23.808 1.00 39.06 277 THR A O 1
ATOM 2180 N N . PRO A 1 278 ? 43.043 -36.514 -23.129 1.00 44.41 278 PRO A N 1
ATOM 2181 C CA . PRO A 1 278 ? 42.906 -35.445 -22.136 1.00 44.41 278 PRO A CA 1
ATOM 2182 C C . PRO A 1 278 ? 43.149 -34.053 -22.762 1.00 44.41 278 PRO A C 1
ATOM 2184 O O . PRO A 1 278 ? 44.157 -33.875 -23.449 1.00 44.41 278 PRO A O 1
ATOM 2187 N N . PRO A 1 279 ? 42.294 -33.037 -22.518 1.00 45.53 279 PRO A N 1
ATOM 2188 C CA . PRO A 1 279 ? 42.585 -31.658 -22.904 1.00 45.53 279 PRO A CA 1
ATOM 2189 C C . PRO A 1 279 ? 43.449 -30.931 -21.845 1.00 45.53 279 PRO A C 1
ATOM 2191 O O . PRO A 1 279 ? 43.405 -31.281 -20.663 1.00 45.53 279 PRO A O 1
ATOM 2194 N N . PRO A 1 280 ? 44.242 -29.915 -22.244 1.00 42.91 280 PRO A N 1
ATOM 2195 C CA . PRO A 1 280 ? 45.140 -29.178 -21.352 1.00 42.91 280 PRO A CA 1
ATOM 2196 C C . PRO A 1 280 ? 44.378 -28.244 -20.389 1.00 42.91 280 PRO A C 1
ATOM 2198 O O . PRO A 1 280 ? 43.252 -27.837 -20.687 1.00 42.91 280 PRO A O 1
ATOM 2201 N N . PRO A 1 281 ? 44.982 -27.859 -19.245 1.00 40.91 281 PRO A N 1
ATOM 2202 C CA . PRO A 1 281 ? 44.310 -27.061 -18.226 1.00 40.91 281 PRO A CA 1
ATOM 2203 C C . PRO A 1 281 ? 44.096 -25.625 -18.716 1.00 40.91 281 PRO A C 1
ATOM 2205 O O . PRO A 1 281 ? 45.028 -24.822 -18.766 1.00 40.91 281 PRO A O 1
ATOM 2208 N N . GLN A 1 282 ? 42.854 -25.286 -19.065 1.00 37.31 282 GLN A N 1
ATOM 2209 C CA . GLN A 1 282 ? 42.451 -23.896 -19.244 1.00 37.31 282 GLN A CA 1
ATOM 2210 C C . GLN A 1 282 ? 42.186 -23.268 -17.877 1.00 37.31 282 GLN A C 1
ATOM 2212 O O . GLN A 1 282 ? 41.339 -23.720 -17.108 1.00 37.31 282 GLN A O 1
ATOM 2217 N N . ALA A 1 283 ? 42.964 -22.227 -17.592 1.00 35.78 283 ALA A N 1
ATOM 2218 C CA . ALA A 1 283 ? 42.821 -21.363 -16.439 1.00 35.78 283 ALA A CA 1
ATOM 2219 C C . ALA A 1 283 ? 41.387 -20.824 -16.348 1.00 35.78 283 ALA A C 1
ATOM 2221 O O . ALA A 1 283 ? 40.879 -20.183 -17.269 1.00 35.78 283 ALA A O 1
ATOM 2222 N N . SER A 1 284 ? 40.749 -21.080 -15.213 1.00 32.19 284 SER A N 1
ATOM 2223 C CA . SER A 1 284 ? 39.490 -20.464 -14.828 1.00 32.19 284 SER A CA 1
ATOM 2224 C C . SER A 1 284 ? 39.684 -18.951 -14.674 1.00 32.19 284 SER A C 1
ATOM 2226 O O . SER A 1 284 ? 40.578 -18.521 -13.940 1.00 32.19 284 SER A O 1
ATOM 2228 N N . PRO A 1 285 ? 38.856 -18.098 -15.303 1.00 35.44 285 PRO A N 1
ATOM 2229 C CA . PRO A 1 285 ? 38.804 -16.708 -14.906 1.00 35.44 285 PRO A CA 1
ATOM 2230 C C . PRO A 1 285 ? 38.055 -16.649 -13.576 1.00 35.44 285 PRO A C 1
ATOM 2232 O O . PRO A 1 285 ? 36.829 -16.691 -13.517 1.00 35.44 285 PRO A O 1
ATOM 2235 N N . SER A 1 286 ? 38.806 -16.544 -12.485 1.00 35.34 286 SER A N 1
ATOM 2236 C CA . SER A 1 286 ? 38.295 -16.096 -11.196 1.00 35.34 286 SER A CA 1
ATOM 2237 C C . SER A 1 286 ? 37.875 -14.627 -11.308 1.00 35.34 286 SER A C 1
ATOM 2239 O O . SER A 1 286 ? 38.625 -13.726 -10.931 1.00 35.34 286 SER A O 1
ATOM 2241 N N . LYS A 1 287 ? 36.678 -14.366 -11.837 1.00 34.06 287 LYS A N 1
ATOM 2242 C CA . LYS A 1 287 ? 35.959 -13.129 -11.539 1.00 34.06 287 LYS A CA 1
ATOM 2243 C C . LYS A 1 287 ? 35.087 -13.414 -10.329 1.00 34.06 287 LYS A C 1
ATOM 2245 O O . LYS A 1 287 ? 34.125 -14.167 -10.402 1.00 34.06 287 LYS A O 1
ATOM 2250 N N . LYS A 1 288 ? 35.477 -12.831 -9.198 1.00 30.41 288 LYS A N 1
ATOM 2251 C CA . LYS A 1 288 ? 34.570 -12.590 -8.082 1.00 30.41 288 LYS A CA 1
ATOM 2252 C C . LYS A 1 288 ? 33.459 -11.694 -8.631 1.00 30.41 288 LYS A C 1
ATOM 2254 O O . LYS A 1 288 ? 33.640 -10.484 -8.702 1.00 30.41 288 LYS A O 1
ATOM 2259 N N . GLU A 1 289 ? 32.368 -12.288 -9.102 1.00 36.59 289 GLU A N 1
ATOM 2260 C CA . GLU A 1 289 ? 31.105 -11.573 -9.235 1.00 36.59 289 GLU A CA 1
ATOM 2261 C C . GLU A 1 289 ? 30.719 -11.162 -7.822 1.00 36.59 289 GLU A C 1
ATOM 2263 O O . GLU A 1 289 ? 30.308 -11.965 -6.985 1.00 36.59 289 GLU A O 1
ATOM 2268 N N . GLN A 1 290 ? 30.989 -9.903 -7.519 1.00 41.69 290 GLN A N 1
ATOM 2269 C CA . GLN A 1 290 ? 30.439 -9.235 -6.363 1.00 41.69 290 GLN A CA 1
ATOM 2270 C C . GLN A 1 290 ? 28.932 -9.205 -6.631 1.00 41.69 290 GLN A C 1
ATOM 2272 O O . GLN A 1 290 ? 28.475 -8.400 -7.436 1.00 41.69 290 GLN A O 1
ATOM 2277 N N . GLN A 1 291 ? 28.185 -10.167 -6.078 1.00 50.47 291 GLN A N 1
ATOM 2278 C CA . GLN A 1 291 ? 26.725 -10.154 -6.130 1.00 50.47 291 GLN A CA 1
ATOM 2279 C C . GLN A 1 291 ? 26.271 -8.863 -5.445 1.00 50.47 291 GLN A C 1
ATOM 2281 O O . GLN A 1 291 ? 26.273 -8.769 -4.219 1.00 50.47 291 GLN A O 1
ATOM 2286 N N . CYS A 1 292 ? 25.977 -7.844 -6.250 1.00 59.69 292 CYS A N 1
ATOM 2287 C CA . CYS A 1 292 ? 25.305 -6.634 -5.807 1.00 59.69 292 CYS A CA 1
ATOM 2288 C C . CYS A 1 292 ? 23.895 -7.047 -5.360 1.00 59.69 292 CYS A C 1
ATOM 2290 O O . CYS A 1 292 ? 23.252 -7.859 -6.030 1.00 59.69 292 CYS A O 1
ATOM 2292 N N . GLY A 1 293 ? 23.446 -6.585 -4.189 1.00 78.94 293 GLY A N 1
ATOM 2293 C CA . GLY A 1 293 ? 22.152 -7.006 -3.644 1.00 78.94 293 GLY A CA 1
ATOM 2294 C C . GLY A 1 293 ? 21.001 -6.578 -4.558 1.00 78.94 293 GLY A C 1
ATOM 2295 O O . GLY A 1 293 ? 21.069 -5.519 -5.176 1.00 78.94 293 GLY A O 1
ATOM 2296 N N . PHE A 1 294 ? 19.904 -7.342 -4.612 1.00 84.44 294 PHE A N 1
ATOM 2297 C CA . PHE A 1 294 ? 18.784 -7.051 -5.527 1.00 84.44 294 PHE A CA 1
ATOM 2298 C C . PHE A 1 294 ? 18.242 -5.627 -5.344 1.00 84.44 294 PHE A C 1
ATOM 2300 O O . PHE A 1 294 ? 17.987 -4.912 -6.311 1.00 84.44 294 PHE A O 1
ATOM 2307 N N . PHE A 1 295 ? 18.097 -5.191 -4.092 1.00 85.19 295 PHE A N 1
ATOM 2308 C CA . PHE A 1 295 ? 17.676 -3.827 -3.780 1.00 85.19 295 PHE A CA 1
ATOM 2309 C C . PHE A 1 295 ? 18.723 -2.773 -4.150 1.00 85.19 295 PHE A C 1
ATOM 2311 O O . PHE A 1 295 ? 18.356 -1.680 -4.561 1.00 85.19 295 PHE A O 1
ATOM 2318 N N . GLU A 1 296 ? 20.009 -3.097 -4.028 1.00 83.69 296 GLU A N 1
ATOM 2319 C CA . GLU A 1 296 ? 21.112 -2.187 -4.340 1.00 83.69 296 GLU A CA 1
ATOM 2320 C C . GLU A 1 296 ? 21.161 -1.915 -5.847 1.00 83.69 296 GLU A C 1
ATOM 2322 O O . GLU A 1 296 ? 21.102 -0.758 -6.258 1.00 83.69 296 GLU A O 1
ATOM 2327 N N . SER A 1 297 ? 21.075 -2.961 -6.672 1.00 82.25 297 SER A N 1
ATOM 2328 C CA . SER A 1 297 ? 20.994 -2.818 -8.131 1.00 82.25 297 SER A CA 1
ATOM 2329 C C . SER A 1 297 ? 19.766 -2.018 -8.579 1.00 82.25 297 SER A C 1
ATOM 2331 O O . SER A 1 297 ? 19.870 -1.165 -9.455 1.00 82.25 297 SER A O 1
ATOM 2333 N N . ASN A 1 298 ? 18.598 -2.235 -7.960 1.00 85.06 298 ASN A N 1
ATOM 2334 C CA . ASN A 1 298 ? 17.406 -1.437 -8.272 1.00 85.06 298 ASN A CA 1
ATOM 2335 C C . ASN A 1 298 ? 17.558 0.024 -7.807 1.00 85.06 298 ASN A C 1
ATOM 2337 O O . ASN A 1 298 ? 17.104 0.932 -8.496 1.00 85.06 298 ASN A O 1
ATOM 2341 N N . SER A 1 299 ? 18.224 0.276 -6.678 1.00 84.88 299 SER A N 1
ATOM 2342 C CA . SER A 1 299 ? 18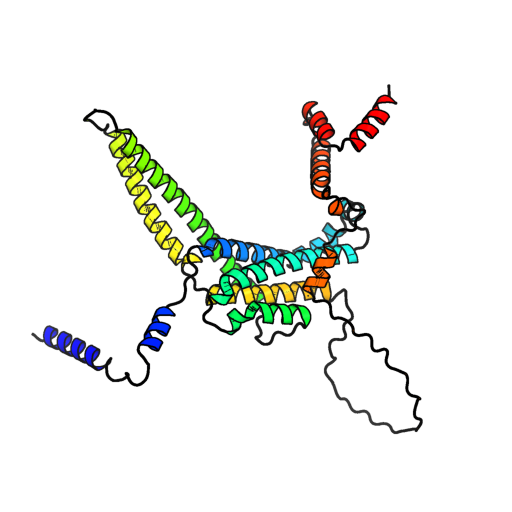.465 1.643 -6.203 1.00 84.88 299 SER A CA 1
ATOM 2343 C C . SER A 1 299 ? 19.398 2.434 -7.125 1.00 84.88 299 SER A C 1
ATOM 2345 O O . SER A 1 299 ? 19.168 3.621 -7.342 1.00 84.88 299 SER A O 1
ATOM 2347 N N . GLU A 1 300 ? 20.389 1.780 -7.739 1.00 86.31 300 GLU A N 1
ATOM 2348 C CA . GLU A 1 300 ? 21.281 2.401 -8.726 1.00 86.31 300 GLU A CA 1
ATOM 2349 C C . GLU A 1 300 ? 20.527 2.833 -9.991 1.00 86.31 300 GLU A C 1
ATOM 2351 O O . GLU A 1 300 ? 20.775 3.920 -10.509 1.00 86.31 300 GLU A O 1
ATOM 2356 N N . VAL A 1 301 ? 19.553 2.037 -10.450 1.00 85.69 301 VAL A N 1
ATOM 2357 C CA . VAL A 1 301 ? 18.708 2.367 -11.616 1.00 85.69 301 VAL A CA 1
ATOM 2358 C C . VAL A 1 301 ? 17.885 3.640 -11.389 1.00 85.69 301 VAL A C 1
ATOM 2360 O O . VAL A 1 301 ? 17.595 4.367 -12.339 1.00 85.69 301 VAL A O 1
ATOM 2363 N N . LEU A 1 302 ? 17.523 3.940 -10.139 1.00 86.62 302 LEU A N 1
ATOM 2364 C CA . LEU A 1 302 ? 16.778 5.153 -9.789 1.00 86.62 302 LEU A CA 1
ATOM 2365 C C . LEU A 1 302 ? 17.648 6.414 -9.762 1.00 86.62 302 LEU A C 1
ATOM 2367 O O . LEU A 1 302 ? 17.098 7.514 -9.678 1.00 86.62 302 LEU A O 1
ATOM 2371 N N . VAL A 1 303 ? 18.978 6.292 -9.829 1.00 86.69 303 VAL A N 1
ATOM 2372 C CA . VAL A 1 303 ? 19.874 7.450 -9.850 1.00 86.69 303 VAL A CA 1
ATOM 2373 C C . VAL A 1 303 ? 19.893 8.042 -11.262 1.00 86.69 303 VAL A C 1
ATOM 2375 O O . VAL A 1 303 ? 20.401 7.416 -12.195 1.00 86.69 303 VAL A O 1
ATOM 2378 N N . PRO A 1 304 ? 19.362 9.261 -11.458 1.00 83.25 304 PRO A N 1
ATOM 2379 C CA . PRO A 1 304 ? 19.295 9.848 -12.783 1.00 83.25 304 PRO A CA 1
ATOM 2380 C C . PRO A 1 304 ? 20.700 10.262 -13.268 1.00 83.25 304 PRO A C 1
ATOM 2382 O O . PRO A 1 304 ? 21.483 10.802 -12.479 1.00 83.25 304 PRO A O 1
ATOM 2385 N N . PRO A 1 305 ? 21.027 10.093 -14.565 1.00 84.75 305 PRO A N 1
ATOM 2386 C CA . PRO A 1 305 ? 22.296 10.561 -15.118 1.00 84.75 305 PRO A CA 1
ATOM 2387 C C . PRO A 1 305 ? 22.486 12.075 -14.920 1.00 84.75 305 PRO A C 1
ATOM 2389 O O . PRO A 1 305 ? 21.499 12.821 -14.974 1.00 84.75 305 PRO A O 1
ATOM 2392 N N . PRO A 1 306 ? 23.733 12.563 -14.759 1.00 86.25 306 PRO A N 1
ATOM 2393 C CA . PRO A 1 306 ? 24.025 13.960 -14.412 1.00 86.25 306 PRO A CA 1
ATOM 2394 C C . PRO A 1 306 ? 23.535 14.976 -15.454 1.00 86.25 306 PRO A C 1
ATOM 2396 O O . PRO A 1 306 ? 23.312 16.138 -15.130 1.00 86.25 306 PRO A O 1
ATOM 2399 N N . GLU A 1 307 ? 23.337 14.540 -16.697 1.00 85.12 307 GLU A N 1
ATOM 2400 C CA . GLU A 1 307 ? 22.853 15.372 -17.804 1.00 85.12 307 GLU A CA 1
ATOM 2401 C C . GLU A 1 307 ? 21.326 15.560 -17.806 1.00 85.12 307 GLU A C 1
ATOM 2403 O O . GLU A 1 307 ? 20.785 16.316 -18.612 1.00 85.12 307 GLU A O 1
ATOM 2408 N N . THR A 1 308 ? 20.603 14.884 -16.910 1.00 84.31 308 THR A N 1
ATOM 2409 C CA . THR A 1 308 ? 19.139 14.937 -16.866 1.00 84.31 308 THR A CA 1
ATOM 2410 C C . THR A 1 308 ? 18.613 16.040 -15.947 1.00 84.31 308 THR A C 1
ATOM 2412 O O . THR A 1 308 ? 19.228 16.432 -14.953 1.00 84.31 308 THR A O 1
ATOM 2415 N N . LEU A 1 309 ? 17.381 16.486 -16.216 1.00 83.19 309 LEU A N 1
ATOM 2416 C CA . LEU A 1 309 ? 16.653 17.397 -15.324 1.00 83.19 309 LEU A CA 1
ATOM 2417 C C . LEU A 1 309 ? 16.408 16.791 -13.932 1.00 83.19 309 LEU A C 1
ATOM 2419 O O . LEU A 1 309 ? 16.237 17.540 -12.972 1.00 83.19 309 LEU A O 1
ATOM 2423 N N . GLY A 1 310 ? 16.387 15.458 -13.819 1.00 82.75 310 GLY A N 1
ATOM 2424 C CA . GLY A 1 310 ? 16.287 14.749 -12.543 1.00 82.75 310 GLY A CA 1
ATOM 2425 C C . GLY A 1 310 ? 17.509 14.992 -11.664 1.00 82.75 310 GLY A C 1
ATOM 2426 O O . GLY A 1 310 ? 17.355 15.427 -10.525 1.00 82.75 310 GLY A O 1
ATOM 2427 N N . ALA A 1 311 ? 18.714 14.819 -12.215 1.00 86.00 311 ALA A N 1
ATOM 2428 C CA . ALA A 1 311 ? 19.961 15.070 -11.491 1.00 86.00 311 ALA A CA 1
ATOM 2429 C C . ALA A 1 311 ? 20.134 16.545 -11.091 1.00 86.00 311 ALA A C 1
ATOM 2431 O O . ALA A 1 311 ? 20.670 16.843 -10.027 1.00 86.00 311 ALA A O 1
ATOM 2432 N N . ALA A 1 312 ? 19.614 17.473 -11.898 1.00 87.38 312 ALA A N 1
ATOM 2433 C CA . ALA A 1 312 ? 19.593 18.901 -11.579 1.00 87.38 312 ALA A CA 1
ATOM 2434 C C . ALA A 1 312 ? 18.476 19.316 -10.592 1.00 87.38 312 ALA A C 1
ATOM 2436 O O . ALA A 1 312 ? 18.323 20.506 -10.323 1.00 87.38 312 ALA A O 1
ATOM 2437 N N . ALA A 1 313 ? 17.665 18.374 -10.089 1.00 85.81 313 ALA A N 1
ATOM 2438 C CA . ALA A 1 313 ? 16.477 18.627 -9.262 1.00 85.81 313 ALA A CA 1
ATOM 2439 C C . ALA A 1 313 ? 15.421 19.550 -9.919 1.00 85.81 313 ALA A C 1
ATOM 2441 O O . ALA A 1 313 ? 14.616 20.191 -9.244 1.00 85.81 313 ALA A O 1
ATOM 2442 N N . LEU A 1 314 ? 15.389 19.598 -11.254 1.00 86.56 314 LEU A N 1
ATOM 2443 C CA . LEU A 1 314 ? 14.462 20.409 -12.051 1.00 86.56 314 LEU A CA 1
ATOM 2444 C C . LEU A 1 314 ? 13.299 19.598 -12.642 1.00 86.56 314 LEU A C 1
ATOM 2446 O O . LEU A 1 314 ? 12.375 20.189 -13.199 1.00 86.56 314 LEU A O 1
ATOM 2450 N N . ALA A 1 315 ? 13.302 18.267 -12.519 1.00 86.44 315 ALA A N 1
ATOM 2451 C CA . ALA A 1 315 ? 12.274 17.402 -13.105 1.00 86.44 315 ALA A CA 1
ATOM 2452 C C . ALA A 1 315 ? 10.843 17.807 -12.701 1.00 86.44 315 ALA A C 1
ATOM 2454 O O . ALA A 1 315 ? 10.001 18.007 -13.572 1.00 86.44 315 ALA A O 1
ATOM 2455 N N . LEU A 1 316 ? 10.575 18.016 -11.404 1.00 87.25 316 LEU A N 1
ATOM 2456 C CA . LEU A 1 316 ? 9.249 18.426 -10.917 1.00 87.25 316 LEU A CA 1
ATOM 2457 C C . LEU A 1 316 ? 8.836 19.808 -11.442 1.00 87.25 316 LEU A C 1
ATOM 2459 O O . LEU A 1 316 ? 7.679 20.027 -11.799 1.00 87.25 316 LEU A O 1
ATOM 2463 N N . HIS A 1 317 ? 9.787 20.739 -11.510 1.00 87.88 317 HIS A N 1
ATOM 2464 C CA . HIS A 1 317 ? 9.548 22.082 -12.023 1.00 87.88 317 HIS A CA 1
ATOM 2465 C C . HIS A 1 317 ? 9.091 22.042 -13.489 1.00 87.88 317 HIS A C 1
ATOM 2467 O O . HIS A 1 317 ? 8.055 22.613 -13.831 1.00 87.88 317 HIS A O 1
ATOM 2473 N N . TYR A 1 318 ? 9.803 21.292 -14.335 1.00 87.56 318 TYR A N 1
ATOM 2474 C CA . TYR A 1 318 ? 9.425 21.126 -15.738 1.00 87.56 318 TYR A CA 1
ATOM 2475 C C . TYR A 1 318 ? 8.175 20.259 -15.931 1.00 87.56 318 TYR A C 1
ATOM 2477 O O . TYR A 1 318 ? 7.394 20.541 -16.835 1.00 87.56 318 TYR A O 1
ATOM 2485 N N . ALA A 1 319 ? 7.922 19.266 -15.074 1.00 86.88 319 ALA A N 1
ATOM 2486 C CA . ALA A 1 319 ? 6.683 18.488 -15.118 1.00 86.88 319 ALA A CA 1
ATOM 2487 C C . ALA A 1 319 ? 5.457 19.384 -14.876 1.00 86.88 319 ALA A C 1
ATOM 2489 O O . ALA A 1 319 ? 4.498 19.354 -15.648 1.00 86.88 319 ALA A O 1
ATOM 2490 N N . ASN A 1 320 ? 5.523 20.255 -13.864 1.00 88.81 320 ASN A N 1
ATOM 2491 C CA . ASN A 1 320 ? 4.475 21.238 -13.595 1.00 88.81 320 ASN A CA 1
ATOM 2492 C C . ASN A 1 320 ? 4.286 22.201 -14.772 1.00 88.81 320 ASN A C 1
ATOM 2494 O O . ASN A 1 320 ? 3.151 22.487 -15.149 1.00 88.81 320 ASN A O 1
ATOM 2498 N N . LEU A 1 321 ? 5.381 22.657 -15.388 1.00 89.31 321 LEU A N 1
ATOM 2499 C CA . LEU A 1 321 ? 5.333 23.518 -16.569 1.00 89.31 321 LEU A CA 1
ATOM 2500 C C . LEU A 1 321 ? 4.607 22.839 -17.745 1.00 89.31 321 LEU A C 1
ATOM 2502 O O . LEU A 1 321 ? 3.725 23.442 -18.352 1.00 89.31 321 LEU A O 1
ATOM 2506 N N . ILE A 1 322 ? 4.926 21.573 -18.030 1.00 86.75 322 ILE A N 1
ATOM 2507 C CA . ILE A 1 322 ? 4.275 20.783 -19.087 1.00 86.75 322 ILE A CA 1
ATOM 2508 C C . ILE A 1 322 ? 2.774 20.629 -18.808 1.00 86.75 322 ILE A C 1
ATOM 2510 O O . ILE A 1 322 ? 1.968 20.841 -19.712 1.00 86.75 322 ILE A O 1
ATOM 2514 N N . ILE A 1 323 ? 2.384 20.328 -17.565 1.00 87.19 323 ILE A N 1
ATOM 2515 C CA . ILE A 1 323 ? 0.971 20.180 -17.173 1.00 87.19 323 ILE A CA 1
ATOM 2516 C C . ILE A 1 323 ? 0.204 21.496 -17.355 1.00 87.19 323 ILE A C 1
ATOM 2518 O O . ILE A 1 323 ? -0.935 21.492 -17.828 1.00 87.19 323 ILE A O 1
ATOM 2522 N N . VAL A 1 324 ? 0.802 22.631 -16.980 1.00 88.31 324 VAL A N 1
ATOM 2523 C CA . VAL A 1 324 ? 0.188 23.953 -17.176 1.00 88.31 324 VAL A CA 1
ATOM 2524 C C . VAL A 1 324 ? 0.004 24.237 -18.669 1.00 88.31 324 VAL A C 1
ATOM 2526 O O . VAL A 1 324 ? -1.095 24.608 -19.081 1.00 88.31 324 VAL A O 1
ATOM 2529 N N . ILE A 1 325 ? 1.027 23.978 -19.489 1.00 88.50 325 ILE A N 1
ATOM 2530 C CA . ILE A 1 325 ? 0.954 24.143 -20.949 1.00 88.50 325 ILE A CA 1
ATOM 2531 C C . ILE A 1 325 ? -0.143 23.252 -21.550 1.00 88.50 325 ILE A C 1
ATOM 2533 O O . ILE A 1 325 ? -0.962 23.734 -22.330 1.00 88.50 325 ILE A O 1
ATOM 2537 N N . GLU A 1 326 ? -0.213 21.974 -21.168 1.00 87.94 326 GLU A N 1
ATOM 2538 C CA . GLU A 1 326 ? -1.242 21.042 -21.646 1.00 87.94 326 GLU A CA 1
ATOM 2539 C C . GLU A 1 326 ? -2.655 21.537 -21.309 1.00 87.94 326 GLU A C 1
ATOM 2541 O O . GLU A 1 326 ? -3.542 21.531 -22.168 1.00 87.94 326 GLU A O 1
ATOM 2546 N N . LYS A 1 327 ? -2.870 22.015 -20.075 1.00 87.81 327 LYS A N 1
ATOM 2547 C CA . LYS A 1 327 ? -4.154 22.594 -19.651 1.00 87.81 327 LYS A CA 1
ATOM 2548 C C . LYS A 1 327 ? -4.526 23.812 -20.494 1.00 87.81 327 LYS A C 1
ATOM 2550 O O . LYS A 1 327 ? -5.663 23.905 -20.950 1.00 87.81 327 LYS A O 1
ATOM 2555 N N . MET A 1 328 ? -3.575 24.709 -20.751 1.00 88.88 328 MET A N 1
ATOM 2556 C CA . MET A 1 328 ? -3.799 25.892 -21.588 1.00 88.88 328 MET A CA 1
ATOM 2557 C C . MET A 1 328 ? -4.146 25.519 -23.036 1.00 88.88 328 MET A C 1
ATOM 2559 O O . MET A 1 328 ? -5.021 26.144 -23.630 1.00 88.88 328 MET A O 1
ATOM 2563 N N . ILE A 1 329 ? -3.514 24.478 -23.591 1.00 88.75 329 ILE A N 1
ATOM 2564 C CA . ILE A 1 329 ? -3.816 23.969 -24.939 1.00 88.75 329 ILE A CA 1
ATOM 2565 C C . ILE A 1 329 ? -5.210 23.325 -24.994 1.00 88.75 329 ILE A C 1
ATOM 2567 O O . ILE A 1 329 ? -5.929 23.511 -25.974 1.00 88.75 329 ILE A O 1
ATOM 2571 N N . ARG A 1 330 ? -5.620 22.583 -23.954 1.00 90.50 330 ARG A N 1
ATOM 2572 C CA . ARG A 1 330 ? -6.942 21.929 -23.894 1.00 90.50 330 ARG A CA 1
ATOM 2573 C C . ARG A 1 330 ? -8.103 22.904 -23.723 1.00 90.50 330 ARG A C 1
ATOM 2575 O O . ARG A 1 330 ? -9.193 22.622 -24.213 1.00 90.50 330 ARG A O 1
ATOM 2582 N N . SER A 1 331 ? -7.887 24.030 -23.048 1.00 88.44 331 SER A N 1
ATOM 2583 C CA . SER A 1 331 ? -8.908 25.069 -22.863 1.00 88.44 331 SER A CA 1
ATOM 2584 C C . SER A 1 331 ? -8.377 26.462 -23.224 1.00 88.44 331 SER A C 1
ATOM 2586 O O . SER A 1 331 ? -8.186 27.291 -22.330 1.00 88.44 331 SER A O 1
ATOM 2588 N N . PRO A 1 332 ? -8.172 26.765 -24.522 1.00 83.00 332 PRO A N 1
ATOM 2589 C CA . PRO A 1 332 ? -7.577 28.032 -24.959 1.00 83.00 332 PRO A CA 1
ATOM 2590 C C . PRO A 1 332 ? -8.396 29.264 -24.557 1.00 83.00 332 PRO A C 1
ATOM 2592 O O . PRO A 1 332 ? -7.840 30.330 -24.310 1.00 83.00 332 PRO A O 1
ATOM 2595 N N . TRP A 1 333 ? -9.721 29.116 -24.453 1.00 81.94 333 TRP A N 1
ATOM 2596 C CA . TRP A 1 333 ? -10.645 30.186 -24.059 1.00 81.94 333 TRP A CA 1
ATOM 2597 C C . TRP A 1 333 ? -10.550 30.568 -22.575 1.00 81.94 333 TRP A C 1
ATOM 2599 O O . TRP A 1 333 ? -11.009 31.639 -22.197 1.00 81.94 333 TRP A O 1
ATOM 2609 N N . ALA A 1 334 ? -9.957 29.715 -21.734 1.00 77.75 334 ALA A N 1
ATOM 2610 C CA . ALA A 1 334 ? -9.740 29.984 -20.311 1.00 77.75 334 ALA A CA 1
ATOM 2611 C C . ALA A 1 334 ? -8.379 30.655 -20.032 1.00 77.75 334 ALA A C 1
ATOM 2613 O O . ALA A 1 334 ? -8.036 30.904 -18.878 1.00 77.75 334 ALA A O 1
ATOM 2614 N N . VAL A 1 335 ? -7.587 30.937 -21.075 1.00 83.25 335 VAL A N 1
ATOM 2615 C CA . VAL A 1 335 ? -6.237 31.495 -20.945 1.00 83.25 335 VAL A CA 1
ATOM 2616 C C . VAL A 1 335 ? -6.283 33.024 -20.962 1.00 83.25 335 VAL A C 1
ATOM 2618 O O . VAL A 1 335 ? -6.192 33.652 -22.019 1.00 83.25 335 VAL A O 1
ATOM 2621 N N . GLY A 1 336 ? -6.403 33.620 -19.775 1.00 81.25 336 GLY A N 1
ATOM 2622 C CA . GLY A 1 336 ? -6.242 35.062 -19.572 1.00 81.25 336 GLY A CA 1
ATOM 2623 C C . GLY A 1 336 ? -4.779 35.532 -19.666 1.00 81.25 336 GLY A C 1
ATOM 2624 O O . GLY A 1 336 ? -3.866 34.701 -19.680 1.00 81.25 336 GLY A O 1
ATOM 2625 N N . PRO A 1 337 ? -4.536 36.855 -19.728 1.00 77.94 337 PRO A N 1
ATOM 2626 C CA . PRO A 1 337 ? -3.187 37.429 -19.703 1.00 77.94 337 PRO A CA 1
ATOM 2627 C C . PRO A 1 337 ? -2.406 37.016 -18.446 1.00 77.94 337 PRO A C 1
ATOM 2629 O O . PRO A 1 337 ? -1.266 36.580 -18.576 1.00 77.94 337 PRO A O 1
ATOM 2632 N N . ASP A 1 338 ? -3.056 36.997 -17.280 1.00 83.44 338 ASP A N 1
ATOM 2633 C CA . ASP A 1 338 ? -2.439 36.590 -16.009 1.00 83.44 338 ASP A CA 1
ATOM 2634 C C . ASP A 1 338 ? -1.899 35.149 -16.059 1.00 83.44 338 ASP A C 1
ATOM 2636 O O . ASP A 1 338 ? -0.776 34.880 -15.651 1.00 83.44 338 ASP A O 1
ATOM 2640 N N . ALA A 1 339 ? -2.642 34.220 -16.675 1.00 84.50 339 ALA A N 1
ATOM 2641 C CA . ALA A 1 339 ? -2.206 32.829 -16.828 1.00 84.50 339 ALA A CA 1
ATOM 2642 C C . ALA A 1 339 ? -0.989 32.680 -17.764 1.00 84.50 339 ALA A C 1
ATOM 2644 O O . ALA A 1 339 ? -0.196 31.747 -17.619 1.00 84.50 339 ALA A O 1
ATOM 2645 N N . ARG A 1 340 ? -0.836 33.581 -18.746 1.00 85.44 340 ARG A N 1
ATOM 2646 C CA . ARG A 1 340 ? 0.339 33.611 -19.634 1.00 85.44 340 ARG A CA 1
ATOM 2647 C C . ARG A 1 340 ? 1.557 34.175 -18.910 1.00 85.44 340 ARG A C 1
ATOM 2649 O O . ARG A 1 340 ? 2.648 33.631 -19.078 1.00 85.44 340 ARG A O 1
ATOM 2656 N N . ASP A 1 341 ? 1.361 35.216 -18.108 1.00 86.62 341 ASP A N 1
ATOM 2657 C CA . ASP A 1 341 ? 2.416 35.813 -17.291 1.00 86.62 341 ASP A CA 1
ATOM 2658 C C . ASP A 1 341 ? 2.894 34.841 -16.206 1.00 86.62 341 ASP A C 1
ATOM 2660 O O . ASP A 1 341 ? 4.101 34.674 -16.024 1.00 86.62 341 ASP A O 1
ATOM 2664 N N . ASP A 1 342 ? 1.980 34.111 -15.564 1.00 88.25 342 ASP A N 1
ATOM 2665 C CA . ASP A 1 342 ? 2.311 33.044 -14.618 1.00 88.25 342 ASP A CA 1
ATOM 2666 C C . ASP A 1 342 ? 3.150 31.945 -15.278 1.00 88.25 342 ASP A C 1
ATOM 2668 O O . ASP A 1 342 ? 4.208 31.579 -14.759 1.00 88.25 342 ASP A O 1
ATOM 2672 N N . LEU A 1 343 ? 2.754 31.467 -16.466 1.00 88.44 343 LEU A N 1
ATOM 2673 C CA . LEU A 1 343 ? 3.548 30.493 -17.221 1.00 88.44 343 LEU A CA 1
ATOM 2674 C C . LEU A 1 343 ? 4.937 31.048 -17.580 1.00 88.44 343 LEU A C 1
ATOM 2676 O O . LEU A 1 343 ? 5.935 30.336 -17.462 1.00 88.44 343 LEU A O 1
ATOM 2680 N N . TYR A 1 344 ? 5.026 32.312 -18.001 1.00 87.38 344 TYR A N 1
ATOM 2681 C CA . TYR A 1 344 ? 6.306 32.953 -18.303 1.00 87.38 344 TYR A CA 1
ATOM 2682 C C . TYR A 1 344 ? 7.194 33.070 -17.056 1.00 87.38 344 TYR A C 1
ATOM 2684 O O . TYR A 1 344 ? 8.406 32.864 -17.13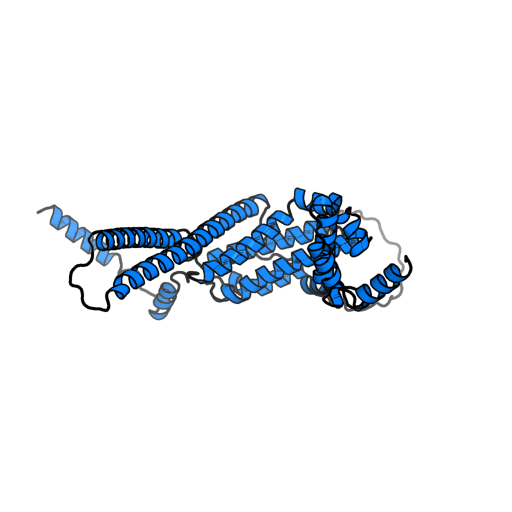8 1.00 87.38 344 TYR A O 1
ATOM 2692 N N . ASN A 1 345 ? 6.606 33.350 -15.893 1.00 88.06 345 ASN A N 1
ATOM 2693 C CA . ASN A 1 345 ? 7.310 33.417 -14.615 1.00 88.06 345 ASN A CA 1
ATOM 2694 C C . ASN A 1 345 ? 7.730 32.041 -14.090 1.00 88.06 345 ASN A C 1
ATOM 2696 O O . ASN A 1 345 ? 8.741 31.948 -13.395 1.00 88.06 345 ASN A O 1
ATOM 2700 N N . MET A 1 346 ? 7.022 30.975 -14.472 1.00 88.44 346 MET A N 1
ATOM 2701 C CA . MET A 1 346 ? 7.450 29.602 -14.217 1.00 88.44 346 MET A CA 1
ATOM 2702 C C . MET A 1 346 ? 8.650 29.174 -15.076 1.00 88.44 346 MET A C 1
ATOM 2704 O O . MET A 1 346 ? 9.247 28.152 -14.770 1.00 88.44 346 MET A O 1
ATOM 2708 N N . LEU A 1 347 ? 9.043 29.903 -16.128 1.00 87.38 347 LEU A N 1
ATOM 2709 C CA . LEU A 1 347 ? 10.221 29.543 -16.925 1.00 87.38 347 LEU A CA 1
ATOM 2710 C C . LEU A 1 347 ? 11.531 29.980 -16.237 1.00 87.38 347 LEU A C 1
ATOM 2712 O O . LEU A 1 347 ? 11.625 31.109 -15.744 1.00 87.38 347 LEU A O 1
ATOM 2716 N N . PRO A 1 348 ? 12.603 29.167 -16.295 1.00 84.69 348 PRO A N 1
ATOM 2717 C CA . PRO A 1 348 ? 13.918 29.579 -15.813 1.00 84.69 348 PRO A CA 1
ATOM 2718 C C . PRO A 1 348 ? 14.445 30.831 -16.523 1.00 84.69 348 PRO A C 1
ATOM 2720 O O . PRO A 1 348 ? 14.186 31.054 -17.708 1.00 84.69 348 PRO A O 1
ATOM 2723 N N . VAL A 1 349 ? 15.257 31.627 -15.819 1.00 85.31 349 VAL A N 1
ATOM 2724 C CA . VAL A 1 349 ? 15.791 32.916 -16.309 1.00 85.31 349 VAL A CA 1
ATOM 2725 C C . VAL A 1 349 ? 16.482 32.785 -17.670 1.00 85.31 349 VAL A C 1
ATOM 2727 O O . VAL A 1 349 ? 16.285 33.631 -18.544 1.00 85.31 349 VAL A O 1
ATOM 2730 N N . SER A 1 350 ? 17.244 31.710 -17.875 1.00 83.25 350 SER A N 1
ATOM 2731 C CA . SER A 1 350 ? 17.921 31.412 -19.141 1.00 83.25 350 SER A CA 1
ATOM 2732 C C . SER A 1 350 ? 16.933 31.203 -20.294 1.00 83.25 350 SER A C 1
ATOM 2734 O O . SER A 1 350 ? 17.112 31.776 -21.370 1.00 83.25 350 SER A O 1
ATOM 2736 N N . VAL A 1 351 ? 15.856 30.449 -20.058 1.00 85.62 351 VAL A N 1
ATOM 2737 C CA . VAL A 1 351 ? 14.807 30.164 -21.047 1.00 85.62 351 VAL A CA 1
ATOM 2738 C C . VAL A 1 351 ? 13.996 31.420 -21.349 1.00 85.62 351 VAL A C 1
ATOM 2740 O O . VAL A 1 351 ? 13.805 31.741 -22.520 1.00 85.62 351 VAL A O 1
ATOM 2743 N N . ARG A 1 352 ? 13.610 32.194 -20.325 1.00 88.25 352 ARG A N 1
ATOM 2744 C CA . ARG A 1 352 ? 12.960 33.503 -20.513 1.00 88.25 352 ARG A CA 1
ATOM 2745 C C . ARG A 1 352 ? 13.822 34.438 -21.353 1.00 88.25 352 ARG A C 1
ATOM 2747 O O . ARG A 1 352 ? 13.324 35.052 -22.287 1.00 88.25 352 ARG A O 1
ATOM 2754 N N . GLY A 1 353 ? 15.126 34.503 -21.078 1.00 84.06 353 GLY A N 1
ATOM 2755 C CA . GLY A 1 353 ? 16.063 35.332 -21.836 1.00 84.06 353 GLY A CA 1
ATOM 2756 C C . GLY A 1 353 ? 16.224 34.907 -23.302 1.00 84.06 353 GLY A C 1
ATOM 2757 O O . GLY A 1 353 ? 16.428 35.757 -24.169 1.00 84.06 353 GLY A O 1
ATOM 2758 N N . ILE A 1 354 ? 16.130 33.608 -23.612 1.00 86.81 354 ILE A N 1
ATOM 2759 C CA . ILE A 1 354 ? 16.109 33.102 -24.998 1.00 86.81 354 ILE A CA 1
ATOM 2760 C C . ILE A 1 354 ? 14.772 33.431 -25.671 1.00 86.81 354 ILE A C 1
ATOM 2762 O O . ILE A 1 354 ? 14.760 33.953 -26.787 1.00 86.81 354 ILE A O 1
ATOM 2766 N N . LEU A 1 355 ? 13.659 33.147 -24.993 1.00 85.94 355 LEU A N 1
ATOM 2767 C CA . LEU A 1 355 ? 12.309 33.376 -25.500 1.00 85.94 355 LEU A CA 1
ATOM 2768 C C . LEU A 1 355 ? 12.084 34.858 -25.803 1.00 85.94 355 LEU A C 1
ATOM 2770 O O . LEU A 1 355 ? 11.652 35.207 -26.896 1.00 85.94 355 LEU A O 1
ATOM 2774 N N . TRP A 1 356 ? 12.476 35.735 -24.883 1.00 83.19 356 TRP A N 1
ATOM 2775 C CA . TRP A 1 356 ? 12.384 37.181 -25.046 1.00 83.19 356 TRP A CA 1
ATOM 2776 C C . TRP A 1 356 ? 13.192 37.694 -26.244 1.00 83.19 356 TRP A C 1
ATOM 2778 O O . TRP A 1 356 ? 12.699 38.522 -27.007 1.00 83.19 356 TRP A O 1
ATOM 2788 N N . ARG A 1 357 ? 14.404 37.160 -26.471 1.00 84.56 357 ARG A N 1
ATOM 2789 C CA . ARG A 1 357 ? 15.209 37.490 -27.662 1.00 84.56 357 ARG A CA 1
ATOM 2790 C C . ARG A 1 357 ? 14.537 37.049 -28.961 1.00 84.56 357 ARG A C 1
ATOM 2792 O O . ARG A 1 357 ? 14.575 37.798 -29.930 1.00 84.56 357 ARG A O 1
ATOM 2799 N N . ARG A 1 358 ? 13.910 35.867 -28.985 1.00 84.19 358 ARG A N 1
ATOM 2800 C CA . ARG A 1 358 ? 13.162 35.382 -30.159 1.00 84.19 358 ARG A CA 1
ATOM 2801 C C . ARG A 1 358 ? 11.901 36.206 -30.423 1.00 84.19 358 ARG A C 1
ATOM 2803 O O . ARG A 1 358 ? 11.623 36.514 -31.572 1.00 84.19 358 ARG A O 1
ATOM 2810 N N . LEU A 1 359 ? 11.178 36.592 -29.373 1.00 80.56 359 LEU A N 1
ATOM 2811 C CA . LEU A 1 359 ? 9.964 37.405 -29.487 1.00 80.56 359 LEU A CA 1
ATOM 2812 C C . LEU A 1 359 ? 10.259 38.849 -29.920 1.00 80.56 359 LEU A C 1
ATOM 2814 O O . LEU A 1 359 ? 9.478 39.422 -30.669 1.00 80.56 359 LEU A O 1
ATOM 2818 N N . ARG A 1 360 ? 11.405 39.424 -29.525 1.00 71.44 360 ARG A N 1
ATOM 2819 C CA . ARG A 1 360 ? 11.845 40.746 -30.010 1.00 71.44 360 ARG A CA 1
ATOM 2820 C C . ARG A 1 360 ? 12.199 40.787 -31.499 1.00 71.44 360 ARG A C 1
ATOM 2822 O O . ARG A 1 360 ? 12.188 41.868 -32.066 1.00 71.44 360 ARG A O 1
ATOM 2829 N N . GLY A 1 361 ? 12.529 39.651 -32.116 1.00 60.12 361 GLY A N 1
ATOM 2830 C CA . GLY A 1 361 ? 12.868 39.568 -33.543 1.00 60.12 361 GLY A CA 1
ATOM 2831 C C . GLY A 1 361 ? 11.664 39.447 -34.487 1.00 60.12 361 GLY A C 1
ATOM 2832 O O . GLY A 1 361 ? 11.867 39.257 -35.680 1.00 60.12 361 GLY A O 1
ATOM 2833 N N . LEU A 1 362 ? 10.435 39.499 -33.962 1.00 55.88 362 LEU A N 1
ATOM 2834 C CA . LEU A 1 362 ? 9.175 39.357 -34.709 1.00 55.88 362 LEU A CA 1
ATOM 2835 C C . LEU A 1 362 ? 8.380 40.678 -34.791 1.00 55.88 362 LEU A C 1
ATOM 2837 O O . LEU A 1 362 ? 7.183 40.645 -35.075 1.00 55.88 362 LEU A O 1
ATOM 2841 N N . GLY A 1 363 ? 9.027 41.813 -34.499 1.00 45.41 363 GLY A N 1
ATOM 2842 C CA . GLY A 1 363 ? 8.448 43.160 -34.537 1.00 45.41 363 GLY A CA 1
ATOM 2843 C C . GLY A 1 363 ? 9.034 44.016 -35.644 1.00 45.41 363 GLY A C 1
ATOM 2844 O O . GLY A 1 363 ? 10.272 43.952 -35.820 1.00 45.41 363 GLY A O 1
#

pLDDT: mean 79.94, std 19.77, range [30.41, 98.25]